Protein AF-A0AAN7L204-F1 (afdb_monomer_lite)

Sequence (320 aa):
MRAHQMEKNGINNAPKSCLVKENKIEEQTPAFGINGLLLLWKITNIFENGVQCREVLDAIIDRCSALQNIRQAVLQYRKVFNQQHVEPRVRQLALNCGAEYLDRYFRLMAFAAYLGSEAFDGLCGQGLTKMSFKSWLHQRPELQAMKWSVRLWPGRFFTVSEELRVPEESQHGNAVMEAIVTTRNGSVFGKGSILKMYSSWVRELAVDDDFPVFSMATPTISGAKEMLAYLGANPKDGAKSRKVVITDIREETVVYINGTSFVLRELNKPVETLKHMGITGPAVEHLDGRMDLELVYEDQGFSSAAVQGNHSDNAIDSDD

InterPro domains:
  IPR029021 Protein-tyrosine phosphatase-like [G3DSA:3.90.190.10] (197-316)
  IPR050561 Protein Tyrosine Phosphatase [PTHR23339] (57-298)

Structure (mmCIF, N/CA/C/O backbone):
data_AF-A0AAN7L204-F1
#
_entry.id   AF-A0AAN7L204-F1
#
loop_
_atom_site.group_PDB
_atom_site.id
_atom_site.type_symbol
_atom_site.label_atom_id
_atom_site.label_alt_id
_atom_site.label_comp_id
_atom_site.label_asym_id
_atom_site.label_entity_id
_atom_site.label_seq_id
_atom_site.pdbx_PDB_ins_code
_atom_site.Cartn_x
_atom_site.Cartn_y
_atom_site.Cartn_z
_atom_site.occupancy
_atom_site.B_iso_or_equiv
_atom_site.auth_seq_id
_atom_site.auth_comp_id
_atom_site.auth_asym_id
_atom_site.auth_atom_id
_atom_site.pdbx_PDB_model_num
ATOM 1 N N . MET A 1 1 ? 55.727 42.036 -40.976 1.00 32.66 1 MET A N 1
ATOM 2 C CA . MET A 1 1 ? 54.881 41.460 -42.045 1.00 32.66 1 MET A CA 1
ATOM 3 C C . MET A 1 1 ? 54.735 39.970 -41.781 1.00 32.66 1 MET A C 1
ATOM 5 O O . MET A 1 1 ? 55.780 39.368 -41.624 1.00 32.66 1 MET A O 1
ATOM 9 N N . ARG A 1 2 ? 53.484 39.461 -41.746 1.00 26.08 2 ARG A N 1
ATOM 10 C CA . ARG A 1 2 ? 52.989 38.069 -41.964 1.00 26.08 2 ARG A CA 1
ATOM 11 C C . ARG A 1 2 ? 53.744 36.882 -41.319 1.00 26.08 2 ARG A C 1
ATOM 13 O O . ARG A 1 2 ? 54.952 36.823 -41.393 1.00 26.08 2 ARG A O 1
ATOM 20 N N . ALA A 1 3 ? 53.138 35.792 -40.852 1.00 26.02 3 ALA A N 1
ATOM 21 C CA . ALA A 1 3 ? 51.781 35.342 -40.514 1.00 26.02 3 ALA A CA 1
ATOM 22 C C . ALA A 1 3 ? 51.918 33.853 -40.077 1.00 26.02 3 ALA A C 1
ATOM 24 O O . ALA A 1 3 ? 52.900 33.220 -40.456 1.00 26.02 3 ALA A O 1
ATOM 25 N N . HIS A 1 4 ? 50.883 33.312 -39.413 1.00 26.88 4 HIS A N 1
ATOM 26 C CA . HIS A 1 4 ? 50.644 31.901 -39.014 1.00 26.88 4 HIS A CA 1
ATOM 27 C C . HIS A 1 4 ? 51.365 31.438 -37.728 1.00 26.88 4 HIS A C 1
ATOM 29 O O . HIS A 1 4 ? 52.556 31.648 -37.584 1.00 26.88 4 HIS A O 1
ATOM 35 N N . GLN A 1 5 ? 50.721 30.829 -36.722 1.00 28.44 5 GLN A N 1
ATOM 36 C CA . GLN A 1 5 ? 49.462 30.073 -36.673 1.00 28.44 5 GLN A CA 1
ATOM 37 C C . GLN A 1 5 ? 48.924 30.087 -35.220 1.00 28.44 5 GLN A C 1
ATOM 39 O O . GLN A 1 5 ? 49.686 29.854 -34.288 1.00 28.44 5 GLN A O 1
ATOM 44 N N . MET A 1 6 ? 47.633 30.384 -35.018 1.00 28.42 6 MET A N 1
ATOM 45 C CA . MET A 1 6 ? 46.943 30.254 -33.723 1.00 28.42 6 MET A CA 1
ATOM 46 C C . MET A 1 6 ? 46.109 28.972 -33.733 1.00 28.42 6 MET A C 1
ATOM 48 O O . MET A 1 6 ? 45.194 28.835 -34.545 1.00 28.42 6 MET A O 1
ATOM 52 N N . GLU A 1 7 ? 46.417 28.058 -32.820 1.00 28.42 7 GLU A N 1
ATOM 53 C CA . GLU A 1 7 ? 45.662 26.833 -32.569 1.00 28.42 7 GLU A CA 1
ATOM 54 C C . GLU A 1 7 ? 44.601 27.112 -31.488 1.00 28.42 7 GLU A C 1
ATOM 56 O O . GLU A 1 7 ? 44.904 27.593 -30.395 1.00 28.42 7 GLU A O 1
ATOM 61 N N . LYS A 1 8 ? 43.325 26.893 -31.825 1.00 30.80 8 LYS A N 1
ATOM 62 C CA . LYS A 1 8 ? 42.180 27.089 -30.926 1.00 30.80 8 LYS A CA 1
ATOM 63 C C . LYS A 1 8 ? 41.944 25.815 -30.110 1.00 30.80 8 LYS A C 1
ATOM 65 O O . LYS A 1 8 ? 41.389 24.858 -30.640 1.00 30.80 8 LYS A O 1
ATOM 70 N N . ASN A 1 9 ? 42.250 25.839 -28.814 1.00 27.23 9 ASN A N 1
ATOM 71 C CA . ASN A 1 9 ? 41.735 24.851 -27.861 1.00 27.23 9 ASN A CA 1
ATOM 72 C C . ASN A 1 9 ? 40.345 25.281 -27.368 1.00 27.23 9 ASN A C 1
ATOM 74 O O . ASN A 1 9 ? 40.215 26.114 -26.474 1.00 27.23 9 ASN A O 1
ATOM 78 N N . GLY A 1 10 ? 39.299 24.722 -27.980 1.00 28.25 10 GLY A N 1
ATOM 79 C CA . GLY A 1 10 ? 37.922 24.810 -27.499 1.00 28.25 10 GLY A CA 1
ATOM 80 C C . GLY A 1 10 ? 37.604 23.646 -26.562 1.00 28.25 10 GLY A C 1
ATOM 81 O O . GLY A 1 10 ? 37.556 22.497 -26.993 1.00 28.25 10 GLY A O 1
ATOM 82 N N . ILE A 1 11 ? 37.371 23.943 -25.284 1.00 31.88 11 ILE A N 1
ATOM 83 C CA . ILE A 1 11 ? 36.839 22.992 -24.303 1.00 31.88 11 ILE A CA 1
ATOM 84 C C . ILE A 1 11 ? 35.318 22.946 -24.487 1.00 31.88 11 ILE A C 1
ATOM 86 O O . ILE A 1 11 ? 34.614 23.841 -24.033 1.00 31.88 11 ILE A O 1
ATOM 90 N N . ASN A 1 12 ? 34.812 21.896 -25.136 1.00 28.00 12 ASN A N 1
ATOM 91 C CA . ASN A 1 12 ? 33.387 21.563 -25.173 1.00 28.00 12 ASN A CA 1
ATOM 92 C C . ASN A 1 12 ? 33.173 20.225 -24.449 1.00 28.00 12 ASN A C 1
ATOM 94 O O . ASN A 1 12 ? 33.248 19.161 -25.060 1.00 28.00 12 ASN A O 1
ATOM 98 N N . ASN A 1 13 ? 32.904 20.273 -23.143 1.00 29.31 13 ASN A N 1
ATOM 99 C CA . ASN A 1 13 ? 32.398 19.124 -22.390 1.00 29.31 13 ASN A CA 1
ATOM 100 C C . ASN A 1 13 ? 30.864 19.133 -22.434 1.00 29.31 13 ASN A C 1
ATOM 102 O O . ASN A 1 13 ? 30.220 19.837 -21.660 1.00 29.31 13 ASN A O 1
ATOM 106 N N . ALA A 1 14 ? 30.284 18.329 -23.325 1.00 30.44 14 ALA A N 1
ATOM 107 C CA . ALA A 1 14 ? 28.897 17.883 -23.220 1.00 30.44 14 ALA A CA 1
ATOM 108 C C . ALA A 1 14 ? 28.866 16.508 -22.519 1.00 30.44 14 ALA A C 1
ATOM 110 O O . ALA A 1 14 ? 29.723 15.665 -22.812 1.00 30.44 14 ALA A O 1
ATOM 111 N N . PRO A 1 15 ? 27.922 16.239 -21.599 1.00 31.47 15 PRO A N 1
ATOM 112 C CA . PRO A 1 15 ? 27.843 14.946 -20.934 1.00 31.47 15 PRO A CA 1
ATOM 113 C C . PRO A 1 15 ? 27.391 13.870 -21.928 1.00 31.47 15 PRO A C 1
ATOM 115 O O . PRO A 1 15 ? 26.330 13.967 -22.543 1.00 31.47 15 PRO A O 1
ATOM 118 N N . LYS A 1 16 ? 28.224 12.837 -22.083 1.00 31.16 16 LYS A N 1
ATOM 119 C CA . LYS A 1 16 ? 27.932 11.648 -22.889 1.00 31.16 16 LYS A CA 1
ATOM 120 C C . LYS A 1 16 ? 26.723 10.924 -22.293 1.00 31.16 16 LYS A C 1
ATOM 122 O O . LYS A 1 16 ? 26.758 10.507 -21.135 1.00 31.16 16 LYS A O 1
ATOM 127 N N . SER A 1 17 ? 25.669 10.766 -23.091 1.00 30.45 17 SER A N 1
ATOM 128 C CA . SER A 1 17 ? 24.575 9.846 -22.799 1.00 30.45 17 SER A CA 1
ATOM 129 C C . SER A 1 17 ? 25.131 8.428 -22.635 1.00 30.45 17 SER A C 1
ATOM 131 O O . SER A 1 17 ? 25.932 7.946 -23.438 1.00 30.45 17 SER A O 1
ATOM 133 N N . CYS A 1 18 ? 24.737 7.767 -21.550 1.00 29.14 18 CYS A N 1
ATOM 134 C CA . CYS A 1 18 ? 25.148 6.403 -21.243 1.00 29.14 18 CYS A CA 1
ATOM 135 C C . CYS A 1 18 ? 24.294 5.435 -22.078 1.00 29.14 18 CYS A C 1
ATOM 137 O O . CYS A 1 18 ? 23.214 5.029 -21.657 1.00 29.14 18 CYS A O 1
ATOM 139 N N . LEU A 1 19 ? 24.746 5.121 -23.293 1.00 27.88 19 LEU A N 1
ATOM 140 C CA . LEU A 1 19 ? 24.208 4.021 -24.094 1.00 27.88 19 LEU A CA 1
ATOM 141 C C . LEU A 1 19 ? 24.807 2.709 -23.574 1.00 27.88 19 LEU A C 1
ATOM 143 O O . LEU A 1 19 ? 25.979 2.412 -23.814 1.00 27.88 19 LEU A O 1
ATOM 147 N N . VAL A 1 20 ? 24.009 1.933 -22.842 1.00 33.97 20 VAL A N 1
ATOM 148 C CA . VAL A 1 20 ? 24.349 0.555 -22.467 1.00 33.97 20 VAL A CA 1
ATOM 149 C C . VAL A 1 20 ? 23.955 -0.356 -23.628 1.00 33.97 20 VAL A C 1
ATOM 151 O O . VAL A 1 20 ? 22.821 -0.312 -24.095 1.00 33.97 20 VAL A O 1
ATOM 154 N N . LYS A 1 21 ? 24.913 -1.148 -24.121 1.00 27.94 21 LYS A N 1
ATOM 155 C CA . LYS A 1 21 ? 24.722 -2.108 -25.215 1.00 27.94 21 LYS A CA 1
ATOM 156 C C . LYS A 1 21 ? 23.773 -3.232 -24.790 1.00 27.94 21 LYS A C 1
ATOM 158 O O . LYS A 1 21 ? 23.961 -3.828 -23.731 1.00 27.94 21 LYS A O 1
ATOM 163 N N . GLU A 1 22 ? 22.803 -3.535 -25.646 1.00 28.77 22 GLU A N 1
ATOM 164 C CA . GLU A 1 22 ? 21.932 -4.704 -25.535 1.00 28.77 22 GLU A CA 1
ATOM 165 C C . GLU A 1 22 ? 22.747 -5.982 -25.764 1.00 28.77 22 GLU A C 1
ATOM 167 O O . GLU A 1 22 ? 23.184 -6.265 -26.878 1.00 28.77 22 GLU A O 1
ATOM 172 N N . ASN A 1 23 ? 22.948 -6.764 -24.705 1.00 27.31 23 ASN A N 1
ATOM 173 C CA . ASN A 1 23 ? 23.354 -8.158 -24.830 1.00 27.31 23 ASN A CA 1
ATOM 174 C C . ASN A 1 23 ? 22.115 -9.039 -24.648 1.00 27.31 23 ASN A C 1
ATOM 176 O O . ASN A 1 23 ? 21.339 -8.842 -23.714 1.00 27.31 23 ASN A O 1
ATOM 180 N N . LYS A 1 24 ? 21.952 -10.002 -25.557 1.00 28.09 24 LYS A N 1
ATOM 181 C CA . LYS A 1 24 ? 20.891 -11.016 -25.589 1.00 28.09 24 LYS A CA 1
ATOM 182 C C . LYS A 1 24 ? 20.929 -11.826 -24.282 1.00 28.09 24 LYS A C 1
ATOM 184 O O . LYS A 1 24 ? 21.916 -12.508 -24.021 1.00 28.09 24 LYS A O 1
ATOM 189 N N . ILE A 1 25 ? 19.902 -11.693 -23.444 1.00 33.34 25 ILE A N 1
ATOM 190 C CA . ILE A 1 25 ? 19.778 -12.405 -22.163 1.00 33.34 25 ILE A CA 1
ATOM 191 C C . ILE A 1 25 ? 19.012 -13.704 -22.422 1.00 33.34 25 ILE A C 1
ATOM 193 O O . ILE A 1 25 ? 17.884 -13.659 -22.907 1.00 33.34 25 ILE A O 1
ATOM 197 N N . GLU A 1 26 ? 19.638 -14.839 -22.109 1.00 27.22 26 GLU A N 1
ATOM 198 C CA . GLU A 1 26 ? 18.975 -16.141 -22.012 1.00 27.22 26 GLU A CA 1
ATOM 199 C C . GLU A 1 26 ? 17.851 -16.086 -20.970 1.00 27.22 26 GLU A C 1
ATOM 201 O O . GLU A 1 26 ? 18.022 -15.573 -19.860 1.00 27.22 26 GLU A O 1
ATOM 206 N N . GLU A 1 27 ? 16.686 -16.596 -21.362 1.00 34.72 27 GLU A N 1
ATOM 207 C CA . GLU A 1 27 ? 15.479 -16.659 -20.551 1.00 34.72 27 GLU A CA 1
ATOM 208 C C . GLU A 1 27 ? 15.702 -17.515 -19.301 1.00 34.72 27 GLU A C 1
ATOM 210 O O . GLU A 1 27 ? 15.781 -18.738 -19.354 1.00 34.72 27 GLU A O 1
ATOM 215 N N . GLN A 1 28 ? 15.733 -16.853 -18.148 1.00 28.14 28 GLN A N 1
ATOM 216 C CA . GLN A 1 28 ? 15.356 -17.461 -16.880 1.00 28.14 28 GLN A CA 1
ATOM 217 C C . GLN A 1 28 ? 14.223 -16.619 -16.289 1.00 28.14 28 GLN A C 1
ATOM 219 O O . GLN A 1 28 ? 14.418 -15.475 -15.878 1.00 28.14 28 GLN A O 1
ATOM 224 N N . THR A 1 29 ? 13.015 -17.177 -16.281 1.00 29.53 29 THR A N 1
ATOM 225 C CA . THR A 1 29 ? 11.856 -16.682 -15.521 1.00 29.53 29 THR A CA 1
ATOM 226 C C . THR A 1 29 ? 11.341 -17.810 -14.618 1.00 29.53 29 THR A C 1
ATOM 228 O O . THR A 1 29 ? 11.540 -18.968 -14.979 1.00 29.53 29 THR A O 1
ATOM 231 N N . PRO A 1 30 ? 10.674 -17.526 -13.475 1.00 38.69 30 PRO A N 1
ATOM 232 C CA . PRO A 1 30 ? 10.194 -16.226 -13.004 1.00 38.69 30 PRO A CA 1
ATOM 233 C C . PRO A 1 30 ? 10.546 -15.963 -11.521 1.00 38.69 30 PRO A C 1
ATOM 235 O O . PRO A 1 30 ? 9.784 -16.299 -10.618 1.00 38.69 30 PRO A O 1
ATOM 238 N N . ALA A 1 31 ? 11.655 -15.277 -11.239 1.00 37.84 31 ALA A N 1
ATOM 239 C CA . ALA A 1 31 ? 11.851 -14.679 -9.917 1.00 37.84 31 ALA A CA 1
ATOM 240 C C . ALA A 1 31 ? 11.039 -13.374 -9.866 1.00 37.84 31 ALA A C 1
ATOM 242 O O . ALA A 1 31 ? 11.403 -12.422 -10.552 1.00 37.84 31 ALA A O 1
ATOM 243 N N . PHE A 1 32 ? 9.908 -13.387 -9.144 1.00 47.66 32 PHE A N 1
ATOM 244 C CA . PHE A 1 32 ? 9.004 -12.266 -8.828 1.00 47.66 32 PHE A CA 1
ATOM 245 C C . PHE A 1 32 ? 9.319 -10.954 -9.572 1.00 47.66 32 PHE A C 1
ATOM 247 O O . PHE A 1 32 ? 10.226 -10.219 -9.184 1.00 47.66 32 PHE A O 1
ATOM 254 N N . GLY A 1 33 ? 8.562 -10.660 -10.639 1.00 57.28 33 GLY A N 1
ATOM 255 C CA . GLY A 1 33 ? 8.716 -9.442 -11.448 1.00 57.28 33 GLY A CA 1
ATOM 256 C C . GLY A 1 33 ? 8.495 -8.143 -10.657 1.00 57.28 33 GLY A C 1
ATOM 257 O O . GLY A 1 33 ? 8.615 -8.094 -9.435 1.00 57.28 33 GLY A O 1
ATOM 258 N N . ILE A 1 34 ? 8.102 -7.049 -11.319 1.00 62.12 34 ILE A N 1
ATOM 259 C CA . ILE A 1 34 ? 7.862 -5.767 -10.617 1.00 62.12 34 ILE A CA 1
ATOM 260 C C . ILE A 1 34 ? 6.843 -5.899 -9.461 1.00 62.12 34 ILE A C 1
ATOM 262 O O . ILE A 1 34 ? 6.844 -5.109 -8.521 1.00 62.12 34 ILE A O 1
ATOM 266 N N . ASN A 1 35 ? 6.021 -6.950 -9.497 1.00 55.41 35 ASN A N 1
ATOM 267 C CA . ASN A 1 35 ? 5.050 -7.324 -8.477 1.00 55.41 35 ASN A CA 1
ATOM 268 C C . ASN A 1 35 ? 5.668 -7.631 -7.106 1.00 55.41 35 ASN A C 1
ATOM 270 O O . ASN A 1 35 ? 4.990 -7.428 -6.109 1.00 55.41 35 ASN A O 1
ATOM 274 N N . GLY A 1 36 ? 6.943 -8.027 -7.044 1.00 56.47 36 GLY A N 1
ATOM 275 C CA . GLY A 1 36 ? 7.687 -8.215 -5.792 1.00 56.47 36 GLY A CA 1
ATOM 276 C C . GLY A 1 36 ? 8.224 -6.915 -5.176 1.00 56.47 36 GLY A C 1
ATOM 277 O O . GLY A 1 36 ? 9.073 -6.953 -4.286 1.00 56.47 36 GLY A O 1
ATOM 278 N N . LEU A 1 37 ? 7.821 -5.747 -5.686 1.00 67.56 37 LEU A N 1
ATOM 279 C CA . LEU A 1 37 ? 8.058 -4.467 -5.025 1.00 67.56 37 LEU A CA 1
ATOM 280 C C . LEU A 1 37 ? 6.855 -4.129 -4.146 1.00 67.56 37 LEU A C 1
ATOM 282 O O . LEU A 1 37 ? 5.792 -3.782 -4.654 1.00 67.56 37 LEU A O 1
ATOM 286 N N . LEU A 1 38 ? 7.069 -4.121 -2.830 1.00 63.97 38 LEU A N 1
ATOM 287 C CA . LEU A 1 38 ? 6.110 -3.696 -1.799 1.00 63.97 38 LEU A CA 1
ATOM 288 C C . LEU A 1 38 ? 5.314 -2.435 -2.154 1.00 63.97 38 LEU A C 1
ATOM 290 O O . LEU A 1 38 ? 4.130 -2.323 -1.851 1.00 63.97 38 LEU A O 1
ATOM 294 N N . LEU A 1 39 ? 5.966 -1.463 -2.796 1.00 69.19 39 LEU A N 1
ATOM 295 C CA . LEU A 1 39 ? 5.321 -0.223 -3.218 1.00 69.19 39 LEU A CA 1
ATOM 296 C C . LEU A 1 39 ? 4.193 -0.458 -4.231 1.00 69.19 39 LEU A C 1
ATOM 298 O O . LEU A 1 39 ? 3.173 0.224 -4.172 1.00 69.19 39 LEU A O 1
ATOM 302 N N . LEU A 1 40 ? 4.376 -1.397 -5.161 1.00 72.06 40 LEU A N 1
ATOM 303 C CA . LEU A 1 40 ? 3.383 -1.685 -6.189 1.00 72.06 40 LEU A CA 1
ATOM 304 C C . LEU A 1 40 ? 2.152 -2.361 -5.601 1.00 72.06 40 LEU A C 1
ATOM 306 O O . LEU A 1 40 ? 1.039 -2.031 -5.993 1.00 72.06 40 LEU A O 1
ATOM 310 N N . TRP A 1 41 ? 2.333 -3.275 -4.654 1.00 68.19 41 TRP A N 1
ATOM 311 C CA . TRP A 1 41 ? 1.214 -3.860 -3.919 1.00 68.19 41 TRP A CA 1
ATOM 312 C C . TRP A 1 41 ? 0.455 -2.779 -3.123 1.00 68.19 41 TRP A C 1
ATOM 314 O O . TRP A 1 41 ? -0.750 -2.626 -3.299 1.00 68.19 41 TRP A O 1
ATOM 324 N N . LYS A 1 42 ? 1.171 -1.905 -2.397 1.00 69.81 42 LYS A N 1
ATOM 325 C CA . LYS A 1 42 ? 0.573 -0.793 -1.628 1.00 69.81 42 LYS A CA 1
ATOM 326 C C . LYS A 1 42 ? -0.269 0.154 -2.476 1.00 69.81 42 LYS A C 1
ATOM 328 O O . LYS A 1 42 ? -1.413 0.430 -2.136 1.00 69.81 42 LYS A O 1
ATOM 333 N N . ILE A 1 43 ? 0.274 0.641 -3.592 1.00 77.25 43 ILE A N 1
ATOM 334 C CA . ILE A 1 43 ? -0.470 1.568 -4.454 1.00 77.25 43 ILE A CA 1
ATOM 335 C C . ILE A 1 43 ? -1.670 0.887 -5.126 1.00 77.25 43 ILE A C 1
ATOM 337 O O . ILE A 1 43 ? -2.683 1.537 -5.355 1.00 77.25 43 ILE A O 1
ATOM 341 N N . THR A 1 44 ? -1.576 -0.417 -5.412 1.00 81.81 44 THR A N 1
ATOM 342 C CA . THR A 1 44 ? -2.695 -1.197 -5.966 1.00 81.81 44 THR A CA 1
ATOM 343 C C . THR A 1 44 ? -3.835 -1.300 -4.951 1.00 81.81 44 THR A C 1
ATOM 345 O O . THR A 1 44 ? -4.992 -1.204 -5.336 1.00 81.81 44 THR A O 1
ATOM 348 N N . ASN A 1 45 ? -3.533 -1.426 -3.657 1.00 77.62 45 ASN A N 1
ATOM 349 C CA . ASN A 1 45 ? -4.569 -1.623 -2.641 1.00 77.62 45 ASN A CA 1
ATOM 350 C C . ASN A 1 45 ? -5.205 -0.336 -2.111 1.00 77.62 45 ASN A C 1
ATOM 352 O O . ASN A 1 45 ? -6.286 -0.392 -1.534 1.00 77.62 45 ASN A O 1
ATOM 356 N N . ILE A 1 46 ? -4.580 0.820 -2.338 1.00 80.62 46 ILE A N 1
ATOM 357 C CA . ILE A 1 46 ? -5.145 2.127 -1.957 1.00 80.62 46 ILE A CA 1
ATOM 358 C C . ILE A 1 46 ? -6.313 2.544 -2.864 1.00 80.62 46 ILE A C 1
ATOM 360 O O . ILE A 1 46 ? -7.119 3.400 -2.498 1.00 80.62 46 ILE A O 1
ATOM 364 N N . PHE A 1 47 ? -6.413 1.963 -4.058 1.00 80.75 47 PHE A N 1
ATOM 365 C CA . PHE A 1 47 ? -7.499 2.235 -4.989 1.00 80.75 47 PHE A CA 1
ATOM 366 C C . PHE A 1 47 ? -8.498 1.077 -4.999 1.00 80.75 47 PHE A C 1
ATOM 368 O O . PHE A 1 47 ? -8.104 -0.080 -5.138 1.00 80.75 47 PHE A O 1
ATOM 375 N N . GLU A 1 48 ? -9.792 1.397 -4.938 1.00 75.62 48 GLU A N 1
ATOM 376 C CA . GLU A 1 48 ? -10.884 0.414 -5.017 1.00 75.62 48 GLU A CA 1
ATOM 377 C C . GLU A 1 48 ? -10.781 -0.439 -6.295 1.00 75.62 48 GLU A C 1
ATOM 379 O O . GLU A 1 48 ? -10.813 -1.664 -6.228 1.00 75.62 48 GLU A O 1
ATOM 384 N N . ASN A 1 49 ? -10.508 0.200 -7.440 1.00 79.06 49 ASN A N 1
ATOM 385 C CA . ASN A 1 49 ? -10.280 -0.456 -8.738 1.00 79.06 49 ASN A CA 1
ATOM 386 C C . ASN A 1 49 ? -8.787 -0.657 -9.062 1.00 79.06 49 ASN A C 1
ATOM 388 O O . ASN A 1 49 ? -8.381 -0.661 -10.228 1.00 79.06 49 ASN A O 1
ATOM 392 N N . GLY A 1 50 ? -7.920 -0.724 -8.049 1.00 83.62 50 GLY A N 1
ATOM 393 C CA . GLY A 1 50 ? -6.475 -0.645 -8.258 1.00 83.62 50 GLY A CA 1
ATOM 394 C C . GLY A 1 50 ? -5.878 -1.820 -9.029 1.00 83.62 50 GLY A C 1
ATOM 395 O O . GLY A 1 50 ? -4.938 -1.612 -9.798 1.00 83.62 50 GLY A O 1
ATOM 396 N N . VAL A 1 51 ? -6.444 -3.024 -8.888 1.00 83.75 51 VAL A N 1
ATOM 397 C CA . VAL A 1 51 ? -6.014 -4.218 -9.640 1.00 83.75 51 VAL A CA 1
ATOM 398 C C . VAL A 1 51 ? -6.310 -4.039 -11.128 1.00 83.75 51 VAL A C 1
ATOM 400 O O . VAL A 1 51 ? -5.396 -4.144 -11.941 1.00 83.75 51 VAL A O 1
ATOM 403 N N . GLN A 1 52 ? -7.538 -3.651 -11.486 1.00 85.75 52 GLN A N 1
ATOM 404 C CA . GLN A 1 52 ? -7.913 -3.412 -12.882 1.00 85.75 52 GLN A CA 1
ATOM 405 C C . GLN A 1 52 ? -7.105 -2.253 -13.485 1.00 85.75 52 GLN A C 1
ATOM 407 O O . GLN A 1 52 ? -6.608 -2.349 -14.607 1.00 85.75 52 GLN A O 1
ATOM 412 N N . CYS A 1 53 ? -6.912 -1.167 -12.724 1.00 88.00 53 CYS A N 1
ATOM 413 C CA . CYS A 1 53 ? -6.089 -0.032 -13.155 1.00 88.00 53 CYS A CA 1
ATOM 414 C C . CYS A 1 53 ? -4.654 -0.463 -13.468 1.00 88.00 53 CYS A C 1
ATOM 416 O O . CYS A 1 53 ? -4.069 -0.007 -14.451 1.00 88.00 53 CYS A O 1
ATOM 418 N N . ARG A 1 54 ? -4.096 -1.351 -12.641 1.00 89.00 54 ARG A N 1
ATOM 419 C CA . ARG A 1 54 ? -2.758 -1.898 -12.834 1.00 89.00 54 ARG A CA 1
ATOM 420 C C . ARG A 1 54 ? -2.663 -2.777 -14.064 1.00 89.00 54 ARG A C 1
ATOM 422 O O . ARG A 1 54 ? -1.742 -2.586 -14.843 1.00 89.00 54 ARG A O 1
ATOM 429 N N . GLU A 1 55 ? -3.588 -3.711 -14.246 1.00 89.75 55 GLU A N 1
ATOM 430 C CA . GLU A 1 55 ? -3.580 -4.619 -15.397 1.00 89.75 55 GLU A CA 1
ATOM 431 C C . GLU A 1 55 ? -3.647 -3.847 -16.717 1.00 89.75 55 GLU A C 1
ATOM 433 O O . GLU A 1 55 ? -2.839 -4.073 -17.622 1.00 89.75 55 GLU A O 1
ATOM 438 N N . VAL A 1 56 ? -4.558 -2.873 -16.799 1.00 91.56 56 VAL A N 1
ATOM 439 C CA . VAL A 1 56 ? -4.684 -1.993 -17.966 1.00 91.56 56 VAL A CA 1
ATOM 440 C C . VAL A 1 56 ? -3.403 -1.188 -18.178 1.00 91.56 56 VAL A C 1
ATOM 442 O O . VAL A 1 56 ? -2.896 -1.125 -19.301 1.00 91.56 56 VAL A O 1
ATOM 445 N N . LEU A 1 57 ? -2.850 -0.591 -17.118 1.00 94.19 57 LEU A N 1
ATOM 446 C CA . LEU A 1 57 ? -1.618 0.184 -17.222 1.00 94.19 57 LEU A CA 1
ATOM 447 C C . LEU A 1 57 ? -0.431 -0.679 -17.668 1.00 94.19 57 LEU A C 1
ATOM 449 O O . LEU A 1 57 ? 0.327 -0.267 -18.545 1.00 94.19 57 LEU A O 1
ATOM 453 N N . ASP A 1 58 ? -0.268 -1.864 -17.088 1.00 93.06 58 ASP A N 1
ATOM 454 C CA . ASP A 1 58 ? 0.820 -2.785 -17.397 1.00 93.06 58 ASP A CA 1
ATOM 455 C C . ASP A 1 58 ? 0.764 -3.222 -18.861 1.00 93.06 58 ASP A C 1
ATOM 457 O O . ASP A 1 58 ? 1.795 -3.183 -19.542 1.00 93.06 58 ASP A O 1
ATOM 461 N N . ALA A 1 59 ? -0.434 -3.522 -19.372 1.00 93.12 59 ALA A N 1
ATOM 462 C CA . ALA A 1 59 ? -0.649 -3.844 -20.778 1.00 93.12 59 ALA A CA 1
ATOM 463 C C . ALA A 1 59 ? -0.303 -2.663 -21.704 1.00 93.12 59 ALA A C 1
ATOM 465 O O . ALA A 1 59 ? 0.298 -2.853 -22.763 1.00 93.12 59 ALA A O 1
ATOM 466 N N . ILE A 1 60 ? -0.644 -1.429 -21.311 1.00 95.06 60 ILE A N 1
ATOM 467 C CA . ILE A 1 60 ? -0.270 -0.217 -22.057 1.00 95.06 60 ILE A CA 1
ATOM 468 C C . ILE A 1 60 ? 1.250 -0.022 -22.048 1.00 95.06 60 ILE A C 1
ATOM 470 O O . ILE A 1 60 ? 1.833 0.256 -23.094 1.00 95.06 60 ILE A O 1
ATOM 474 N N . ILE A 1 61 ? 1.909 -0.198 -20.900 1.00 95.38 61 ILE A N 1
ATOM 475 C CA . ILE A 1 61 ? 3.372 -0.110 -20.788 1.00 95.38 61 ILE A CA 1
ATOM 476 C C . ILE A 1 61 ? 4.048 -1.137 -21.706 1.00 95.38 61 ILE A C 1
ATOM 478 O O . ILE A 1 61 ? 5.033 -0.799 -22.363 1.00 95.38 61 ILE A O 1
ATOM 482 N N . ASP A 1 62 ? 3.510 -2.356 -21.797 1.00 93.56 62 ASP A N 1
ATOM 483 C CA . ASP A 1 62 ? 4.048 -3.392 -22.686 1.00 93.56 62 ASP A CA 1
ATOM 484 C C . ASP A 1 62 ? 3.870 -3.044 -24.164 1.00 93.56 62 ASP A C 1
ATOM 486 O O . ASP A 1 62 ? 4.797 -3.220 -24.954 1.00 93.56 62 ASP A O 1
ATOM 490 N N . ARG A 1 63 ? 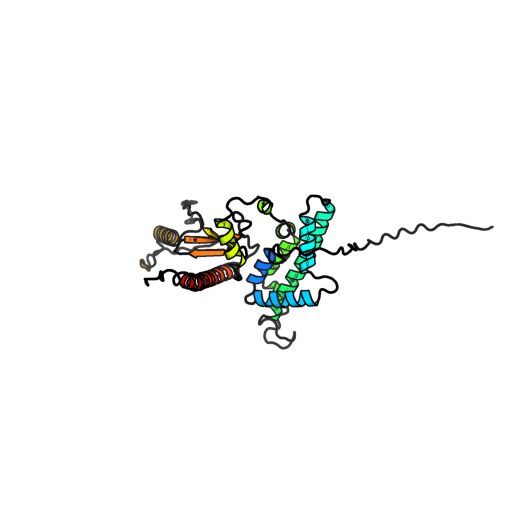2.726 -2.466 -24.543 1.00 95.44 63 ARG A N 1
ATOM 491 C CA . ARG A 1 63 ? 2.497 -1.966 -25.910 1.00 95.44 63 ARG A CA 1
ATOM 492 C C . ARG A 1 63 ? 3.393 -0.774 -26.257 1.00 95.44 63 ARG A C 1
ATOM 494 O O . ARG A 1 63 ? 3.781 -0.616 -27.409 1.00 95.44 63 ARG A O 1
ATOM 501 N N . CYS A 1 64 ? 3.757 0.036 -25.266 1.00 94.38 64 CYS A N 1
ATOM 502 C CA . CYS A 1 64 ? 4.627 1.207 -25.406 1.00 94.38 64 CYS A CA 1
ATOM 503 C C . CYS A 1 64 ? 6.115 0.895 -25.141 1.00 94.38 64 CYS A C 1
ATOM 505 O O . CYS A 1 64 ? 6.903 1.801 -24.865 1.00 94.38 64 CYS A O 1
ATOM 507 N N . SER A 1 65 ? 6.519 -0.375 -25.221 1.00 93.75 65 SER A N 1
ATOM 508 C CA . SER A 1 65 ? 7.859 -0.835 -24.826 1.00 93.75 65 SER A CA 1
ATOM 509 C C . SER A 1 65 ? 8.973 -0.559 -25.844 1.00 93.75 65 SER A C 1
ATOM 511 O O . SER A 1 65 ? 10.138 -0.751 -25.509 1.00 93.75 65 SER A O 1
ATOM 513 N N . ALA A 1 66 ? 8.644 -0.058 -27.042 1.00 91.00 66 ALA A N 1
ATOM 514 C CA . ALA A 1 66 ? 9.570 0.096 -28.173 1.00 91.00 66 ALA A CA 1
ATOM 515 C C . ALA A 1 66 ? 10.846 0.912 -27.883 1.00 91.00 66 ALA A C 1
ATOM 517 O O . ALA A 1 66 ? 11.876 0.658 -28.496 1.00 91.00 66 ALA A O 1
ATOM 518 N N . LEU A 1 67 ? 10.784 1.899 -26.981 1.00 88.50 67 LEU A N 1
ATOM 519 C CA . LEU A 1 67 ? 11.963 2.664 -26.547 1.00 88.50 67 LEU A CA 1
ATOM 520 C C . LEU A 1 67 ? 12.492 2.176 -25.198 1.00 88.50 67 LEU A C 1
ATOM 522 O O . LEU A 1 67 ? 13.687 1.957 -25.040 1.00 88.50 67 LEU A O 1
ATOM 526 N N . GLN A 1 68 ? 11.610 2.061 -24.204 1.00 92.25 68 GLN A N 1
ATOM 527 C CA . GLN A 1 68 ? 11.964 1.608 -22.865 1.00 92.25 68 GLN A CA 1
ATOM 528 C C . GLN A 1 68 ? 10.702 1.165 -22.127 1.00 92.25 68 GLN A C 1
ATOM 530 O O . GLN A 1 68 ? 9.841 1.984 -21.799 1.00 92.25 68 GLN A O 1
ATOM 535 N N . ASN A 1 69 ? 10.626 -0.114 -21.766 1.00 94.75 69 ASN A N 1
ATOM 536 C CA . ASN A 1 69 ? 9.623 -0.576 -20.816 1.00 94.75 69 ASN A CA 1
ATOM 537 C C . ASN A 1 69 ? 10.031 -0.142 -19.399 1.00 94.75 69 ASN A C 1
ATOM 539 O O . ASN A 1 69 ? 11.072 -0.558 -18.877 1.00 94.75 69 ASN A O 1
ATOM 543 N N . ILE A 1 70 ? 9.219 0.707 -18.765 1.00 94.06 70 ILE A N 1
ATOM 544 C CA . ILE A 1 70 ? 9.544 1.263 -17.445 1.00 94.06 70 ILE A CA 1
ATOM 545 C C . ILE A 1 70 ? 9.559 0.197 -16.346 1.00 94.06 70 ILE A C 1
ATOM 547 O O . ILE A 1 70 ? 10.319 0.335 -15.390 1.00 94.06 70 ILE A O 1
ATOM 551 N N . ARG A 1 71 ? 8.776 -0.884 -16.483 1.00 93.31 71 ARG A N 1
ATOM 552 C CA . ARG A 1 71 ? 8.769 -1.965 -15.493 1.00 93.31 71 ARG A CA 1
ATOM 553 C C . ARG A 1 71 ? 10.053 -2.776 -15.556 1.00 93.31 71 ARG A C 1
ATOM 555 O O . ARG A 1 71 ? 10.668 -3.047 -14.526 1.00 93.31 71 ARG A O 1
ATOM 562 N N . GLN A 1 72 ? 10.494 -3.092 -16.770 1.00 92.25 72 GLN A N 1
ATOM 563 C CA . GLN A 1 72 ? 11.778 -3.750 -16.992 1.00 92.25 72 GLN A CA 1
ATOM 564 C C . GLN A 1 72 ? 12.947 -2.860 -16.549 1.00 92.25 72 GLN A C 1
ATOM 566 O O . GLN A 1 72 ? 13.865 -3.357 -15.900 1.00 92.25 72 GLN A O 1
ATOM 571 N N . ALA A 1 73 ? 12.881 -1.545 -16.797 1.00 93.44 73 ALA A N 1
ATOM 572 C CA . ALA A 1 73 ? 13.900 -0.593 -16.349 1.00 93.44 73 ALA A CA 1
ATOM 573 C C . ALA A 1 73 ? 14.091 -0.631 -14.823 1.00 93.44 73 ALA A C 1
ATOM 575 O O . ALA A 1 73 ? 15.217 -0.757 -14.341 1.00 93.44 73 ALA A O 1
ATOM 576 N N . VAL A 1 74 ? 12.996 -0.579 -14.051 1.00 92.56 74 VAL A N 1
ATOM 577 C CA . VAL A 1 74 ? 13.045 -0.669 -12.580 1.00 92.56 74 VAL A CA 1
ATOM 578 C C . VAL A 1 74 ? 13.759 -1.947 -12.132 1.00 92.56 74 VAL A C 1
ATOM 580 O O . VAL A 1 74 ? 14.648 -1.886 -11.282 1.00 92.56 74 VAL A O 1
ATOM 583 N N . LEU A 1 75 ? 13.418 -3.096 -12.723 1.00 89.25 75 LEU A N 1
ATOM 584 C CA . LEU A 1 75 ? 14.030 -4.384 -12.383 1.00 89.25 75 LEU A CA 1
ATOM 585 C C . LEU A 1 75 ? 15.519 -4.443 -12.750 1.00 89.25 75 LEU A C 1
ATOM 587 O O . LEU A 1 75 ? 16.327 -4.932 -11.960 1.00 89.25 75 LEU A O 1
ATOM 591 N N . GLN A 1 76 ? 15.901 -3.904 -13.908 1.00 91.00 76 GLN A N 1
ATOM 592 C CA . GLN A 1 76 ? 17.297 -3.833 -14.344 1.00 91.00 76 GLN A CA 1
ATOM 593 C C . GLN A 1 76 ? 18.141 -2.990 -13.381 1.00 91.00 76 GLN A C 1
ATOM 595 O O . GLN A 1 76 ? 19.185 -3.447 -12.912 1.00 91.00 76 GLN A O 1
ATOM 600 N N . TYR A 1 77 ? 17.671 -1.796 -13.009 1.00 93.62 77 TYR A N 1
ATOM 601 C CA . TYR A 1 77 ? 18.375 -0.951 -12.042 1.00 93.62 77 TYR A CA 1
ATOM 602 C C . TYR A 1 77 ? 18.407 -1.563 -10.639 1.00 93.62 77 TYR A C 1
ATOM 604 O O . TYR A 1 77 ? 19.428 -1.469 -9.955 1.00 93.62 77 TYR A O 1
ATOM 612 N N . ARG A 1 78 ? 17.340 -2.262 -10.229 1.00 88.25 78 ARG A N 1
ATOM 613 C CA . ARG A 1 78 ? 17.323 -3.054 -8.991 1.00 88.25 78 ARG A CA 1
ATOM 614 C C . ARG A 1 78 ? 18.393 -4.133 -8.999 1.00 88.25 78 ARG A C 1
ATOM 616 O O . ARG A 1 78 ? 19.114 -4.262 -8.012 1.00 88.25 78 ARG A O 1
ATOM 623 N N . LYS A 1 79 ? 18.554 -4.861 -10.102 1.00 88.12 79 LYS A N 1
ATOM 624 C CA . LYS A 1 79 ? 19.610 -5.869 -10.241 1.00 88.12 79 LYS A CA 1
ATOM 625 C C . LYS A 1 79 ? 20.997 -5.248 -10.055 1.00 88.12 79 LYS A C 1
ATOM 627 O O . LYS A 1 79 ? 21.748 -5.719 -9.209 1.00 88.12 79 LYS A O 1
ATOM 632 N N . VAL A 1 80 ? 21.303 -4.160 -10.766 1.00 89.75 80 VAL A N 1
ATOM 633 C CA . VAL A 1 80 ? 22.605 -3.468 -10.671 1.00 89.75 80 VAL A CA 1
ATOM 634 C C . VAL A 1 80 ? 22.869 -2.942 -9.257 1.00 89.75 80 VAL A C 1
ATOM 636 O O . VAL A 1 80 ? 23.963 -3.112 -8.726 1.00 89.75 80 VAL A O 1
ATOM 639 N N . PHE A 1 81 ? 21.865 -2.353 -8.601 1.00 89.88 81 PHE A N 1
ATOM 640 C CA . PHE A 1 81 ? 22.002 -1.839 -7.236 1.00 89.88 81 PHE A CA 1
ATOM 641 C C . PHE A 1 81 ? 22.362 -2.927 -6.205 1.00 89.88 81 PHE A C 1
ATOM 643 O O . PHE A 1 81 ? 23.114 -2.652 -5.266 1.00 89.88 81 PHE A O 1
ATOM 650 N N . ASN A 1 82 ? 21.866 -4.157 -6.378 1.00 84.00 82 ASN A N 1
ATOM 651 C CA . ASN A 1 82 ? 22.117 -5.271 -5.452 1.00 84.00 82 ASN A CA 1
ATOM 652 C C . ASN A 1 82 ? 23.382 -6.087 -5.781 1.00 84.00 82 ASN A C 1
ATOM 654 O O . ASN A 1 82 ? 23.767 -6.963 -5.005 1.00 84.00 82 ASN A O 1
ATOM 658 N N . GLN A 1 83 ? 24.062 -5.814 -6.896 1.00 86.81 83 GLN A N 1
ATOM 659 C CA . GLN A 1 83 ? 25.312 -6.488 -7.244 1.00 86.81 83 GLN A CA 1
ATOM 660 C C . GLN A 1 83 ? 26.478 -5.929 -6.422 1.00 86.81 83 GLN A C 1
ATOM 662 O O . GLN A 1 83 ? 26.948 -4.820 -6.657 1.00 86.81 83 GLN A O 1
ATOM 667 N N . GLN A 1 84 ? 26.978 -6.715 -5.464 1.00 81.12 84 GLN A N 1
ATOM 668 C CA . GLN A 1 84 ? 28.049 -6.276 -4.558 1.00 81.12 84 GLN A CA 1
ATOM 669 C C . GLN A 1 84 ? 29.389 -6.004 -5.261 1.00 81.12 84 GLN A C 1
ATOM 671 O O . GLN A 1 84 ? 30.156 -5.174 -4.787 1.00 81.12 84 GLN A O 1
ATOM 676 N N . HIS A 1 85 ? 29.653 -6.660 -6.395 1.00 85.31 85 HIS A N 1
ATOM 677 C CA . HIS A 1 85 ? 30.881 -6.480 -7.178 1.00 85.31 85 HIS A CA 1
ATOM 678 C C . HIS A 1 85 ? 30.884 -5.201 -8.034 1.00 85.31 85 HIS A C 1
ATOM 680 O O . HIS A 1 85 ? 31.912 -4.853 -8.609 1.00 85.31 85 HIS A O 1
ATOM 686 N N . VAL A 1 86 ? 29.746 -4.509 -8.154 1.00 88.25 86 VAL A N 1
ATOM 687 C CA . VAL A 1 86 ? 29.639 -3.254 -8.907 1.00 88.25 86 VAL A CA 1
ATOM 688 C C . VAL A 1 86 ? 30.133 -2.094 -8.044 1.00 88.25 86 VAL A C 1
ATOM 690 O O . VAL A 1 86 ? 29.826 -2.014 -6.854 1.00 88.25 86 VAL A O 1
ATOM 693 N N . GLU A 1 87 ? 30.868 -1.162 -8.656 1.00 89.62 87 GLU A N 1
ATOM 694 C CA . GLU A 1 87 ? 31.407 0.016 -7.974 1.00 89.62 87 GLU A CA 1
ATOM 695 C C . GLU A 1 87 ? 30.300 0.791 -7.220 1.00 89.62 87 GLU A C 1
ATOM 697 O O . GLU A 1 87 ? 29.233 1.050 -7.792 1.00 89.62 87 GLU A O 1
ATOM 702 N N . PRO A 1 88 ? 30.534 1.236 -5.967 1.00 90.25 88 PRO A N 1
ATOM 703 C CA . PRO A 1 88 ? 29.523 1.928 -5.163 1.00 90.25 88 PRO A CA 1
ATOM 704 C C . PRO A 1 88 ? 28.857 3.122 -5.862 1.00 90.25 88 PRO A C 1
ATOM 706 O O . PRO A 1 88 ? 27.650 3.322 -5.735 1.00 90.25 88 PRO A O 1
ATOM 709 N N . ARG A 1 89 ? 29.616 3.895 -6.651 1.00 91.19 89 ARG A N 1
ATOM 710 C CA . ARG A 1 89 ? 29.087 5.038 -7.415 1.00 91.19 89 ARG A CA 1
ATOM 711 C C . ARG A 1 89 ? 28.091 4.610 -8.490 1.00 91.19 89 ARG A C 1
ATOM 713 O O . ARG A 1 89 ? 27.049 5.243 -8.646 1.00 91.19 89 ARG A O 1
ATOM 720 N N . VAL A 1 90 ? 28.384 3.520 -9.196 1.00 90.44 90 VAL A N 1
ATOM 721 C CA . VAL A 1 90 ? 27.501 2.951 -10.223 1.00 90.44 90 VAL A CA 1
ATOM 722 C C . VAL A 1 90 ? 26.239 2.380 -9.580 1.00 90.44 90 VAL A C 1
ATOM 724 O O . VAL A 1 90 ? 25.142 2.615 -10.082 1.00 90.44 90 VAL A O 1
ATOM 727 N N . ARG A 1 91 ? 26.365 1.716 -8.423 1.00 91.25 91 ARG A N 1
ATOM 728 C CA . ARG A 1 91 ? 25.212 1.239 -7.642 1.00 91.25 91 ARG A CA 1
ATOM 729 C C . ARG A 1 91 ? 24.308 2.390 -7.203 1.00 91.25 91 ARG A C 1
ATOM 731 O O . ARG A 1 91 ? 23.093 2.298 -7.359 1.00 91.25 91 ARG A O 1
ATOM 738 N N . GLN A 1 92 ? 24.880 3.486 -6.705 1.00 88.81 92 GLN A N 1
ATOM 739 C CA . GLN A 1 92 ? 24.108 4.661 -6.297 1.00 88.81 92 GLN A CA 1
ATOM 740 C C . GLN A 1 92 ? 23.417 5.344 -7.486 1.00 88.81 92 GLN A C 1
ATOM 742 O O . GLN A 1 92 ? 22.261 5.750 -7.379 1.00 88.81 92 GLN A O 1
ATOM 747 N N . LEU A 1 93 ? 24.094 5.447 -8.633 1.00 91.50 93 LEU A N 1
ATOM 748 C CA . LEU A 1 93 ? 23.481 5.964 -9.855 1.00 91.50 93 LEU A CA 1
ATOM 749 C C . LEU A 1 93 ? 22.320 5.072 -10.311 1.00 91.50 93 LEU A C 1
ATOM 751 O O . LEU A 1 93 ? 21.246 5.585 -10.614 1.00 91.50 93 LEU A O 1
ATOM 755 N N . ALA A 1 94 ? 22.509 3.750 -10.300 1.00 92.31 94 ALA A N 1
ATOM 756 C CA . ALA A 1 94 ? 21.455 2.794 -10.614 1.00 92.31 94 ALA A CA 1
ATOM 757 C C . ALA A 1 94 ? 20.257 2.944 -9.668 1.00 92.31 94 ALA A C 1
ATOM 759 O O . ALA A 1 94 ? 19.122 2.952 -10.135 1.00 92.31 94 ALA A O 1
ATOM 760 N N . LEU A 1 95 ? 20.494 3.143 -8.368 1.00 91.44 95 LEU A N 1
ATOM 761 C CA . LEU A 1 95 ? 19.433 3.402 -7.397 1.00 91.44 95 LEU A CA 1
ATOM 762 C C . LEU A 1 95 ? 18.622 4.653 -7.757 1.00 91.44 95 LEU A C 1
ATOM 764 O O . LEU A 1 95 ? 17.394 4.601 -7.786 1.00 91.44 95 LEU A O 1
ATOM 768 N N . ASN A 1 96 ? 19.302 5.758 -8.070 1.00 90.88 96 ASN A N 1
ATOM 769 C CA . ASN A 1 96 ? 18.651 7.014 -8.439 1.00 90.88 96 ASN A CA 1
ATOM 770 C C . ASN A 1 96 ? 17.853 6.869 -9.746 1.00 90.88 96 ASN A C 1
ATOM 772 O O . ASN A 1 96 ? 16.696 7.276 -9.815 1.00 90.88 96 ASN A O 1
ATOM 776 N N . CYS A 1 97 ? 18.436 6.242 -10.773 1.00 94.31 97 CYS A N 1
ATOM 777 C CA . CYS A 1 97 ? 17.745 5.985 -12.037 1.00 94.31 97 CYS A CA 1
ATOM 778 C C . CYS A 1 97 ? 16.528 5.074 -11.843 1.00 94.31 97 CYS A C 1
ATOM 780 O O . CYS A 1 97 ? 15.445 5.381 -12.338 1.00 94.31 97 CYS A O 1
ATOM 782 N N . GLY A 1 98 ? 16.682 3.984 -11.090 1.00 93.00 98 GLY A N 1
ATOM 783 C CA . GLY A 1 98 ? 15.591 3.077 -10.755 1.00 93.00 98 GLY A CA 1
ATOM 784 C C . GLY A 1 98 ? 14.449 3.794 -10.036 1.00 93.00 98 GLY A C 1
ATOM 785 O O . GLY A 1 98 ? 13.288 3.617 -10.408 1.00 93.00 98 GLY A O 1
ATOM 786 N N . ALA A 1 99 ? 14.768 4.648 -9.061 1.00 90.94 99 ALA A N 1
ATOM 787 C CA . ALA A 1 99 ? 13.786 5.443 -8.330 1.00 90.94 99 ALA A CA 1
ATOM 788 C C . ALA A 1 99 ? 12.990 6.389 -9.243 1.00 90.94 99 ALA A C 1
ATOM 790 O O . ALA A 1 99 ? 11.778 6.512 -9.082 1.00 90.94 99 ALA A O 1
ATOM 791 N N . GLU A 1 100 ? 13.630 7.004 -10.239 1.00 93.38 100 GLU A N 1
ATOM 792 C CA . GLU A 1 100 ? 12.947 7.853 -11.224 1.00 93.38 100 GLU A CA 1
ATOM 793 C C . GLU A 1 100 ? 11.977 7.053 -12.109 1.00 93.38 100 GLU A C 1
ATOM 795 O O . GLU A 1 100 ? 10.858 7.500 -12.366 1.00 93.38 100 GLU A O 1
ATOM 800 N N . TYR A 1 101 ? 12.351 5.844 -12.544 1.00 94.12 101 TYR A N 1
ATOM 801 C CA . TYR A 1 101 ? 11.418 4.965 -13.261 1.00 94.12 101 TYR A CA 1
ATOM 802 C C . TYR A 1 101 ? 10.254 4.510 -12.374 1.00 94.12 101 TYR A C 1
ATOM 804 O O . TYR A 1 101 ? 9.114 4.448 -12.841 1.00 94.12 101 TYR A O 1
ATOM 812 N N . LEU A 1 102 ? 10.516 4.259 -11.090 1.00 91.19 102 LEU A N 1
ATOM 813 C CA . LEU A 1 102 ? 9.486 3.898 -10.122 1.00 91.19 102 LEU A CA 1
ATOM 814 C C . LEU A 1 102 ? 8.525 5.067 -9.836 1.00 91.19 102 LEU A C 1
ATOM 816 O O . LEU A 1 102 ? 7.316 4.853 -9.787 1.00 91.19 102 LEU A O 1
ATOM 820 N N . ASP A 1 103 ? 9.022 6.307 -9.729 1.00 90.94 103 ASP A N 1
ATOM 821 C CA . ASP A 1 103 ? 8.198 7.525 -9.593 1.00 90.94 103 ASP A CA 1
ATOM 822 C C . ASP A 1 103 ? 7.307 7.741 -10.829 1.00 90.94 103 ASP A C 1
ATOM 824 O O . ASP A 1 103 ? 6.144 8.129 -10.695 1.00 90.94 103 ASP A O 1
ATOM 828 N N . ARG A 1 104 ? 7.803 7.444 -12.039 1.00 92.69 104 ARG A N 1
ATOM 829 C CA . ARG A 1 104 ? 6.992 7.491 -13.272 1.00 92.69 104 ARG A CA 1
ATOM 830 C C . ARG A 1 104 ? 5.877 6.453 -13.253 1.00 92.69 104 ARG A C 1
ATOM 832 O O . ARG A 1 104 ? 4.729 6.806 -13.511 1.00 92.69 104 ARG A O 1
ATOM 839 N N . TYR A 1 105 ? 6.202 5.207 -12.908 1.00 92.44 105 TYR A N 1
ATOM 840 C CA . TYR A 1 105 ? 5.209 4.142 -12.774 1.00 92.44 105 TYR A CA 1
ATOM 841 C C . TYR A 1 105 ? 4.134 4.511 -11.740 1.00 92.44 105 TYR A C 1
ATOM 843 O O . TYR A 1 105 ? 2.944 4.431 -12.030 1.00 92.44 105 TYR A O 1
ATOM 851 N N . PHE A 1 106 ? 4.546 5.013 -10.570 1.00 90.06 106 PHE A N 1
ATOM 852 C CA . PHE A 1 106 ? 3.646 5.487 -9.516 1.00 90.06 106 PHE A CA 1
ATOM 853 C C . PHE A 1 106 ? 2.647 6.535 -10.031 1.00 90.06 106 PHE A C 1
ATOM 855 O O . PHE A 1 106 ? 1.447 6.442 -9.779 1.00 90.06 106 PHE A O 1
ATOM 862 N N . ARG A 1 107 ? 3.125 7.537 -10.779 1.00 91.44 107 ARG A N 1
ATOM 863 C CA . ARG A 1 107 ? 2.264 8.596 -11.329 1.00 91.44 107 ARG A CA 1
ATOM 864 C C . ARG A 1 107 ? 1.285 8.071 -12.365 1.00 91.44 107 ARG A C 1
ATOM 866 O O . ARG A 1 107 ? 0.149 8.528 -12.380 1.00 91.44 107 ARG A O 1
ATOM 873 N N . LEU A 1 108 ? 1.720 7.138 -13.209 1.00 94.00 108 LEU A N 1
ATOM 874 C CA . LEU A 1 108 ? 0.855 6.510 -14.202 1.00 94.00 108 LEU A CA 1
ATOM 875 C C . LEU A 1 108 ? -0.226 5.654 -13.540 1.00 94.00 108 LEU A C 1
ATOM 877 O O . LEU A 1 108 ? -1.379 5.741 -13.941 1.00 94.00 108 LEU A O 1
ATOM 881 N N . MET A 1 109 ? 0.115 4.916 -12.482 1.00 91.94 109 MET A N 1
ATOM 882 C CA . MET A 1 109 ? -0.861 4.182 -11.669 1.00 91.94 109 MET A CA 1
ATOM 883 C C . MET A 1 109 ? -1.888 5.117 -11.031 1.00 91.94 109 MET A C 1
ATOM 885 O O . MET A 1 109 ? -3.089 4.888 -11.145 1.00 91.94 109 MET A O 1
ATOM 889 N N . ALA A 1 110 ? -1.433 6.202 -10.398 1.00 91.25 110 ALA A N 1
ATOM 890 C CA . ALA A 1 110 ? -2.334 7.191 -9.815 1.00 91.25 110 ALA A CA 1
ATOM 891 C C . ALA A 1 110 ? -3.225 7.853 -10.879 1.00 91.25 110 ALA A C 1
ATOM 893 O O . ALA A 1 110 ? -4.393 8.127 -10.623 1.00 91.25 110 ALA A O 1
ATOM 894 N N . PHE A 1 111 ? -2.691 8.097 -12.078 1.00 92.81 111 PHE A N 1
ATOM 895 C CA . PHE A 1 111 ? -3.460 8.652 -13.187 1.00 92.81 111 PHE A CA 1
ATOM 896 C C . PHE A 1 111 ? -4.489 7.657 -13.738 1.00 92.81 111 PHE A C 1
ATOM 898 O O . PHE A 1 111 ? -5.628 8.046 -13.966 1.00 92.81 111 PHE A O 1
ATOM 905 N N . ALA A 1 112 ? -4.136 6.377 -13.882 1.00 92.50 112 ALA A N 1
ATOM 906 C CA . ALA A 1 112 ? -5.074 5.326 -14.276 1.00 92.50 112 ALA A CA 1
ATOM 907 C C . ALA A 1 112 ? -6.238 5.211 -13.277 1.00 92.50 112 ALA A C 1
ATOM 909 O O . ALA A 1 112 ? -7.398 5.199 -13.683 1.00 92.50 112 ALA A O 1
ATOM 910 N N . ALA A 1 113 ? -5.937 5.235 -11.976 1.00 90.12 113 ALA A N 1
ATOM 911 C CA . ALA A 1 113 ? -6.953 5.244 -10.927 1.00 90.12 113 ALA A CA 1
ATOM 912 C C . ALA A 1 113 ? -7.840 6.499 -10.959 1.00 90.12 113 ALA A C 1
ATOM 914 O O . ALA A 1 113 ? -9.043 6.403 -10.736 1.00 90.12 113 ALA A O 1
ATOM 915 N N . TYR A 1 114 ? -7.273 7.667 -11.273 1.00 90.31 114 TYR A N 1
ATOM 916 C CA . TYR A 1 114 ? -8.049 8.890 -11.479 1.00 90.31 114 TYR A CA 1
ATOM 917 C C . TYR A 1 114 ? -9.028 8.752 -12.652 1.00 90.31 114 TYR A C 1
ATOM 919 O O . TYR A 1 114 ? -10.206 9.061 -12.482 1.00 90.31 114 TYR A O 1
ATOM 927 N N . LEU A 1 115 ? -8.570 8.241 -13.802 1.00 89.12 115 LEU A N 1
ATOM 928 C CA . LEU A 1 115 ? -9.412 8.026 -14.986 1.00 89.12 115 LEU A CA 1
ATOM 929 C C . LEU A 1 115 ? -10.551 7.026 -14.736 1.00 89.12 115 LEU A C 1
ATOM 931 O O . LEU A 1 115 ? -11.616 7.167 -15.326 1.00 89.12 115 LEU A O 1
ATOM 935 N N . GLY A 1 116 ? -10.326 6.029 -13.878 1.00 85.12 116 GLY A N 1
ATOM 936 C CA . GLY A 1 116 ? -11.332 5.039 -13.481 1.00 85.12 116 GLY A CA 1
ATOM 937 C C . GLY A 1 116 ? -12.225 5.458 -12.309 1.00 85.12 116 GLY A C 1
ATOM 938 O O . GLY A 1 116 ? -12.998 4.634 -11.828 1.00 85.12 116 GLY A O 1
ATOM 939 N N . SER A 1 117 ? -12.099 6.693 -11.814 1.00 85.62 117 SER A N 1
ATOM 940 C CA . SER A 1 117 ? -12.885 7.207 -10.688 1.00 85.62 117 SER A CA 1
ATOM 941 C C . SER A 1 117 ? -13.950 8.201 -11.146 1.00 85.62 117 SER A C 1
ATOM 943 O O . SER A 1 117 ? -13.798 8.855 -12.174 1.00 85.62 117 SER A O 1
ATOM 945 N N . GLU A 1 118 ? -14.976 8.410 -10.320 1.00 83.19 118 GLU A N 1
ATOM 946 C CA . GLU A 1 118 ? -16.038 9.406 -10.558 1.00 83.19 118 GLU A CA 1
ATOM 947 C C . GLU A 1 118 ? -15.527 10.860 -10.625 1.00 83.19 118 GLU A C 1
ATOM 949 O O . GLU A 1 118 ? -16.245 11.779 -11.020 1.00 83.19 118 GLU A O 1
ATOM 954 N N . ALA A 1 119 ? -14.270 11.090 -10.229 1.00 82.50 119 ALA A N 1
ATOM 955 C CA . ALA A 1 119 ? -13.616 12.384 -10.359 1.00 82.50 119 ALA A CA 1
ATOM 956 C C . ALA A 1 119 ? -13.337 12.776 -11.814 1.00 82.50 119 ALA A C 1
ATOM 958 O O . ALA A 1 119 ? -13.235 13.969 -12.103 1.00 82.50 119 ALA A O 1
ATOM 959 N N . PHE A 1 120 ? -13.160 11.794 -12.702 1.00 83.56 120 PHE A N 1
ATOM 960 C CA . PHE A 1 120 ? -12.876 12.036 -14.107 1.00 83.56 120 PHE A CA 1
ATOM 961 C C . PHE A 1 120 ? -14.180 12.102 -14.905 1.00 83.56 120 PHE A C 1
ATOM 963 O O . PHE A 1 120 ? -14.903 11.121 -15.031 1.00 83.56 120 PHE A O 1
ATOM 970 N N . ASP A 1 121 ? -14.464 13.268 -15.482 1.00 74.19 121 ASP A N 1
ATOM 971 C CA . ASP A 1 121 ? -15.702 13.558 -16.210 1.00 74.19 121 ASP A CA 1
ATOM 972 C C . ASP A 1 121 ? -15.591 13.375 -17.735 1.00 74.19 121 ASP A C 1
ATOM 974 O O . ASP A 1 121 ? -16.427 13.871 -18.489 1.00 74.19 121 ASP A O 1
ATOM 978 N N . GLY A 1 122 ? -14.551 12.688 -18.220 1.00 69.00 122 GLY A N 1
ATOM 979 C CA . GLY A 1 122 ? -14.335 12.405 -19.647 1.00 69.00 122 GLY A CA 1
ATOM 980 C C . GLY A 1 122 ? -13.879 13.606 -20.487 1.00 69.00 122 GLY A C 1
ATOM 981 O O . GLY A 1 122 ? -13.235 13.422 -21.519 1.00 69.00 122 GLY A O 1
ATOM 982 N N . LEU A 1 123 ? -14.159 14.831 -20.043 1.00 59.59 123 LEU A N 1
ATOM 983 C CA . LEU A 1 123 ? -13.880 16.089 -20.730 1.00 59.59 123 LEU A CA 1
ATOM 984 C C . LEU A 1 123 ? -13.691 17.165 -19.658 1.00 59.59 123 LEU A C 1
ATOM 986 O O . LEU A 1 123 ? -14.696 17.651 -19.152 1.00 59.59 123 LEU A O 1
ATOM 990 N N . CYS A 1 124 ? -12.442 17.540 -19.344 1.00 54.12 124 CYS A N 1
ATOM 991 C CA . CYS A 1 124 ? -12.017 18.503 -18.308 1.00 54.12 124 CYS A CA 1
ATOM 992 C C . CYS A 1 124 ? -12.757 19.875 -18.301 1.00 54.12 124 CYS A C 1
ATOM 994 O O . CYS A 1 124 ? -12.123 20.921 -18.454 1.00 54.12 124 CYS A O 1
ATOM 996 N N . GLY A 1 125 ? -14.078 19.925 -18.120 1.00 50.78 125 GLY A N 1
ATOM 997 C CA . GLY A 1 125 ? -14.873 21.139 -18.299 1.00 50.78 125 GLY A CA 1
ATOM 998 C C . GLY A 1 125 ? -16.402 21.017 -18.277 1.00 50.78 125 GLY A C 1
ATOM 999 O O . GLY A 1 125 ? -17.038 22.060 -18.104 1.00 50.78 125 GLY A O 1
ATOM 1000 N N . GLN A 1 126 ? -17.017 19.833 -18.412 1.00 50.94 126 GLN A N 1
ATOM 1001 C CA . GLN A 1 126 ? -18.490 19.729 -18.531 1.00 50.94 126 GLN A CA 1
ATOM 1002 C C . GLN A 1 126 ? -19.191 18.767 -17.553 1.00 50.94 126 GLN A C 1
ATOM 1004 O O . GLN A 1 126 ? -20.421 18.762 -17.522 1.00 50.94 126 GLN A O 1
ATOM 1009 N N . GLY A 1 127 ? -18.469 18.022 -16.709 1.00 52.97 127 GLY A N 1
ATOM 1010 C CA . GLY A 1 127 ? -19.075 17.218 -15.643 1.00 52.97 127 GLY A CA 1
ATOM 1011 C C . GLY A 1 127 ? -19.392 18.000 -14.367 1.00 52.97 127 GLY A C 1
ATOM 1012 O O . GLY A 1 127 ? -18.945 19.132 -14.169 1.00 52.97 127 GLY A O 1
ATOM 1013 N N . LEU A 1 128 ? -20.157 17.371 -13.470 1.00 55.28 128 LEU A N 1
ATOM 1014 C CA . LEU A 1 128 ? -20.605 17.954 -12.196 1.00 55.28 128 LEU A CA 1
ATOM 1015 C C . LEU A 1 128 ? -19.456 18.199 -11.197 1.00 55.28 128 LEU A C 1
ATOM 1017 O O . LEU A 1 128 ? -19.538 19.126 -10.395 1.00 55.28 128 LEU A O 1
ATOM 1021 N N . THR A 1 129 ? -18.381 17.407 -11.247 1.00 62.88 129 THR A N 1
ATOM 1022 C CA . THR A 1 129 ? -17.288 17.416 -10.255 1.00 62.88 129 THR A CA 1
ATOM 1023 C C . THR A 1 129 ? -16.054 18.231 -10.669 1.00 62.88 129 THR A C 1
ATOM 1025 O O . THR A 1 129 ? -15.299 18.629 -9.783 1.00 62.88 129 THR A O 1
ATOM 1028 N N . LYS A 1 130 ? -15.847 18.528 -11.970 1.00 69.44 130 LYS A N 1
ATOM 1029 C CA . LYS A 1 130 ? -14.747 19.351 -12.552 1.00 69.44 130 LYS A CA 1
ATOM 1030 C C . LYS A 1 130 ? -13.377 19.208 -11.864 1.00 69.44 130 LYS A C 1
ATOM 1032 O O . LYS A 1 130 ? -12.624 20.181 -11.740 1.00 69.44 130 LYS A O 1
ATOM 1037 N N . MET A 1 131 ? -13.033 18.025 -11.365 1.00 85.94 131 MET A N 1
ATOM 1038 C CA . MET A 1 131 ? -11.867 17.883 -10.505 1.00 85.94 131 MET A CA 1
ATOM 1039 C C . MET A 1 131 ? -10.646 17.512 -11.332 1.00 85.94 131 MET A C 1
ATOM 1041 O O . MET A 1 131 ? -10.572 16.426 -11.880 1.00 85.94 131 MET A O 1
ATOM 1045 N N . SER A 1 132 ? -9.647 18.394 -11.387 1.00 89.12 132 SER A N 1
ATOM 1046 C CA . SER A 1 132 ? -8.391 18.073 -12.072 1.00 89.12 132 SER A CA 1
ATOM 1047 C C . SER A 1 132 ? -7.638 16.927 -11.382 1.00 89.12 132 SER A C 1
ATOM 1049 O O . SER A 1 132 ? -7.664 16.817 -10.153 1.00 89.12 132 SER A O 1
ATOM 1051 N N . PHE A 1 133 ? -6.848 16.160 -12.145 1.00 89.94 133 PHE A N 1
ATOM 1052 C CA . PHE A 1 133 ? -5.929 15.155 -11.589 1.00 89.94 133 PHE A CA 1
ATOM 1053 C C . PHE A 1 133 ? -5.034 15.734 -10.486 1.00 89.94 133 PHE A C 1
ATOM 1055 O O . PHE A 1 133 ? -4.804 15.097 -9.460 1.00 89.94 133 PHE A O 1
ATOM 1062 N N . LYS A 1 134 ? -4.552 16.973 -10.670 1.00 90.31 134 LYS A N 1
ATOM 1063 C CA . LYS A 1 134 ? -3.738 17.658 -9.662 1.00 90.31 134 LYS A CA 1
ATOM 1064 C C . LYS A 1 134 ? -4.519 17.806 -8.357 1.00 90.31 134 LYS A C 1
ATOM 1066 O O . LYS A 1 134 ? -3.988 17.430 -7.317 1.00 90.31 134 LYS A O 1
ATOM 1071 N N . SER A 1 135 ? -5.743 18.328 -8.403 1.00 89.69 135 SER A N 1
ATOM 1072 C CA . SER A 1 135 ? -6.582 18.511 -7.211 1.00 89.69 135 SER A CA 1
ATOM 1073 C C . SER A 1 135 ? -6.930 17.175 -6.550 1.00 89.69 135 SER A C 1
ATOM 1075 O O . SER A 1 135 ? -6.743 17.038 -5.344 1.00 89.69 135 SER A O 1
ATOM 1077 N N . TRP A 1 136 ? -7.323 16.170 -7.338 1.00 90.25 136 TRP A N 1
ATOM 1078 C CA . TRP A 1 136 ? -7.629 14.819 -6.852 1.00 90.25 136 TRP A CA 1
ATOM 1079 C C . TRP A 1 136 ? -6.435 14.171 -6.139 1.00 90.25 136 TRP A C 1
ATOM 1081 O O . TRP A 1 136 ? -6.575 13.607 -5.056 1.00 90.25 136 TRP A O 1
ATOM 1091 N N . LEU A 1 137 ? -5.226 14.317 -6.693 1.00 89.56 137 LEU A N 1
ATOM 1092 C CA . LEU A 1 137 ? -4.012 13.767 -6.091 1.00 89.56 137 LEU A CA 1
ATOM 1093 C C . LEU A 1 137 ? -3.616 14.496 -4.792 1.00 89.56 137 LEU A C 1
ATOM 1095 O O . LEU A 1 137 ? -3.011 13.886 -3.912 1.00 89.56 137 LEU A O 1
ATOM 1099 N N . HIS A 1 138 ? -3.915 15.794 -4.652 1.00 88.88 138 HIS A N 1
ATOM 1100 C CA . HIS A 1 138 ? -3.625 16.544 -3.416 1.00 88.88 138 HIS A CA 1
ATOM 1101 C C . HIS A 1 138 ? -4.582 16.190 -2.274 1.00 88.88 138 HIS A C 1
ATOM 1103 O O . HIS A 1 138 ? -4.180 16.261 -1.118 1.00 88.88 138 HIS A O 1
ATOM 1109 N N . GLN A 1 139 ? -5.807 15.760 -2.580 1.00 88.81 139 GLN A N 1
ATOM 1110 C CA . GLN A 1 139 ? -6.776 15.304 -1.577 1.00 88.81 139 GLN A CA 1
ATOM 1111 C C . GLN A 1 139 ? -6.434 13.927 -0.983 1.00 88.81 139 GLN A C 1
ATOM 1113 O O . GLN A 1 139 ? -7.097 13.474 -0.057 1.00 88.81 139 GLN A O 1
ATOM 1118 N N . ARG A 1 140 ? -5.393 13.257 -1.494 1.00 87.00 140 ARG A N 1
ATOM 1119 C CA . ARG A 1 140 ? -4.959 11.925 -1.062 1.00 87.00 140 ARG A CA 1
ATOM 1120 C C . ARG A 1 140 ? -3.558 12.001 -0.437 1.00 87.00 140 ARG A C 1
ATOM 1122 O O . ARG A 1 140 ? -2.571 11.736 -1.133 1.00 87.00 140 ARG A O 1
ATOM 1129 N N . PRO A 1 141 ? -3.442 12.372 0.855 1.00 81.75 141 PRO A N 1
ATOM 1130 C CA . PRO A 1 141 ? -2.150 12.545 1.531 1.00 81.75 141 PRO A CA 1
ATOM 1131 C C . PRO A 1 141 ? -1.292 11.272 1.511 1.00 81.75 141 PRO A C 1
ATOM 1133 O O . PRO A 1 141 ? -0.076 11.349 1.379 1.00 81.75 141 PRO A O 1
ATOM 1136 N N . GLU A 1 142 ? -1.931 10.110 1.509 1.00 80.44 142 GLU A N 1
ATOM 1137 C CA . GLU A 1 142 ? -1.343 8.775 1.336 1.00 80.44 142 GLU A CA 1
ATOM 1138 C C . GLU A 1 142 ? -0.491 8.619 0.081 1.00 80.44 142 GLU A C 1
ATOM 1140 O O . GLU A 1 142 ? 0.659 8.174 0.114 1.00 80.44 142 GLU A O 1
ATOM 1145 N N . LEU A 1 143 ? -1.040 9.049 -1.058 1.00 85.00 143 LEU A N 1
ATOM 1146 C CA . LEU A 1 143 ? -0.341 8.992 -2.335 1.00 85.00 143 LEU A CA 1
ATOM 1147 C C . LEU A 1 143 ? 0.857 9.943 -2.327 1.00 85.00 143 LEU A C 1
ATOM 1149 O O . LEU A 1 143 ? 1.908 9.631 -2.889 1.00 85.00 143 LEU A O 1
ATOM 1153 N N . GLN A 1 144 ? 0.727 11.091 -1.659 1.00 82.00 144 GLN A N 1
ATOM 1154 C CA . GLN A 1 144 ? 1.845 12.012 -1.488 1.00 82.00 144 GLN A CA 1
ATOM 1155 C C . GLN A 1 144 ? 2.926 11.393 -0.601 1.00 82.00 144 GLN A C 1
ATOM 1157 O O . GLN A 1 144 ? 4.093 11.406 -0.988 1.00 82.00 144 GLN A O 1
ATOM 1162 N N . ALA A 1 145 ? 2.563 10.804 0.537 1.00 79.06 145 ALA A N 1
ATOM 1163 C CA . ALA A 1 145 ? 3.500 10.168 1.458 1.00 79.06 145 ALA A CA 1
ATOM 1164 C C . ALA A 1 145 ? 4.288 9.031 0.786 1.00 79.06 145 ALA A C 1
ATOM 1166 O O . ALA A 1 145 ? 5.518 8.969 0.896 1.00 79.06 145 ALA A O 1
ATOM 1167 N N . MET A 1 146 ? 3.614 8.184 0.004 1.00 76.44 146 MET A N 1
ATOM 1168 C CA . MET A 1 146 ? 4.277 7.141 -0.783 1.00 76.44 146 MET A CA 1
ATOM 1169 C C . MET A 1 146 ? 5.227 7.720 -1.832 1.00 76.44 146 MET A C 1
ATOM 1171 O O . MET A 1 146 ? 6.378 7.291 -1.924 1.00 76.44 146 MET A O 1
ATOM 1175 N N . LYS A 1 147 ? 4.790 8.729 -2.591 1.00 83.19 147 LYS A N 1
ATOM 1176 C CA . LYS A 1 147 ? 5.634 9.411 -3.581 1.00 83.19 147 LYS A CA 1
ATOM 1177 C C . LYS A 1 147 ? 6.886 10.025 -2.942 1.00 83.19 147 LYS A C 1
ATOM 1179 O O . LYS A 1 147 ? 7.988 9.877 -3.470 1.00 83.19 147 LYS A O 1
ATOM 1184 N N . TRP A 1 148 ? 6.738 10.698 -1.801 1.00 78.56 148 TRP A N 1
ATOM 1185 C CA . TRP A 1 148 ? 7.865 11.244 -1.039 1.00 78.56 148 TRP A CA 1
ATOM 1186 C C . TRP A 1 148 ? 8.802 10.142 -0.545 1.00 78.56 148 TRP A C 1
ATOM 1188 O O . TRP A 1 148 ? 10.019 10.306 -0.608 1.00 78.56 148 TRP A O 1
ATOM 1198 N N . SER A 1 149 ? 8.259 8.996 -0.134 1.00 78.38 149 SER A N 1
ATOM 1199 C CA . SER A 1 149 ? 9.052 7.849 0.312 1.00 78.38 149 SER A CA 1
ATOM 1200 C C . SER A 1 149 ? 9.952 7.295 -0.795 1.00 78.38 149 SER A C 1
ATOM 1202 O O . SER A 1 149 ? 11.121 7.024 -0.529 1.00 78.38 149 SER A O 1
ATOM 1204 N N . VAL A 1 150 ? 9.457 7.185 -2.036 1.00 79.38 150 VAL A N 1
ATOM 1205 C CA . VAL A 1 150 ? 10.271 6.767 -3.200 1.00 79.38 150 VAL A CA 1
ATOM 1206 C C . VAL A 1 150 ? 11.458 7.699 -3.415 1.00 79.38 150 VAL A C 1
ATOM 1208 O O . VAL A 1 150 ? 12.560 7.238 -3.701 1.00 79.38 150 VAL A O 1
ATOM 1211 N N . ARG A 1 151 ? 11.240 9.007 -3.249 1.00 79.56 151 ARG A N 1
ATOM 1212 C CA . ARG A 1 151 ? 12.258 10.039 -3.479 1.00 79.56 151 ARG A CA 1
ATOM 1213 C C . ARG A 1 151 ? 13.293 10.117 -2.363 1.00 79.56 151 ARG A C 1
ATOM 1215 O O . ARG A 1 151 ? 14.476 10.248 -2.647 1.00 79.56 151 ARG A O 1
ATOM 1222 N N . LEU A 1 152 ? 12.852 10.054 -1.109 1.00 75.31 152 LEU A N 1
ATOM 1223 C CA . LEU A 1 152 ? 13.721 10.221 0.059 1.00 75.31 152 LEU A CA 1
ATOM 1224 C C . LEU A 1 152 ? 14.466 8.935 0.425 1.00 75.31 152 LEU A C 1
ATOM 1226 O O . LEU A 1 152 ? 15.601 8.991 0.888 1.00 75.31 152 LEU A O 1
ATOM 1230 N N . TRP A 1 153 ? 13.842 7.774 0.211 1.00 78.62 153 TRP A N 1
ATOM 1231 C CA . TRP A 1 153 ? 14.360 6.487 0.678 1.00 78.62 153 TRP A CA 1
ATOM 1232 C C . TRP A 1 153 ? 14.296 5.395 -0.399 1.00 78.62 153 TRP A C 1
ATOM 1234 O O . TRP A 1 153 ? 13.784 4.303 -0.128 1.00 78.62 153 TRP A O 1
ATOM 1244 N N . PRO A 1 154 ? 14.846 5.626 -1.608 1.00 80.19 154 PRO A N 1
ATOM 1245 C CA . PRO A 1 154 ? 14.749 4.670 -2.709 1.00 80.19 154 PRO A CA 1
ATOM 1246 C C . PRO A 1 154 ? 15.360 3.307 -2.359 1.00 80.19 154 PRO A C 1
ATOM 1248 O O . PRO A 1 154 ? 14.833 2.273 -2.760 1.00 80.19 154 PRO A O 1
ATOM 1251 N N . GLY A 1 155 ? 16.410 3.278 -1.528 1.00 74.88 155 GLY A N 1
ATOM 1252 C CA . GLY A 1 155 ? 17.052 2.036 -1.084 1.00 74.88 155 GLY A CA 1
ATOM 1253 C C . GLY A 1 155 ? 16.075 1.031 -0.467 1.00 74.88 155 GLY A C 1
ATOM 1254 O O . GLY A 1 155 ? 16.193 -0.159 -0.724 1.00 74.88 155 GLY A O 1
ATOM 1255 N N . ARG A 1 156 ? 15.036 1.483 0.248 1.00 72.94 156 ARG A N 1
ATOM 1256 C CA . ARG A 1 156 ? 14.054 0.584 0.885 1.00 72.94 156 ARG A CA 1
ATOM 1257 C C . ARG A 1 156 ? 13.242 -0.247 -0.107 1.00 72.94 156 ARG A C 1
ATOM 1259 O O . ARG A 1 156 ? 12.765 -1.315 0.253 1.00 72.94 156 ARG A O 1
ATOM 1266 N N . PHE A 1 157 ? 13.076 0.244 -1.332 1.00 72.31 157 PHE A N 1
ATOM 1267 C CA . PHE A 1 157 ? 12.332 -0.454 -2.382 1.00 72.31 157 PHE A CA 1
ATOM 1268 C C . PHE A 1 157 ? 13.249 -1.305 -3.259 1.00 72.31 157 PHE A C 1
ATOM 1270 O O . PHE A 1 157 ? 12.814 -2.297 -3.835 1.00 72.31 157 PHE A O 1
ATOM 1277 N N . PHE A 1 158 ? 14.520 -0.918 -3.365 1.00 78.19 158 PHE A N 1
ATOM 1278 C CA . PHE A 1 158 ? 15.471 -1.561 -4.262 1.00 78.19 158 PHE A CA 1
ATOM 1279 C C . PHE A 1 158 ? 16.311 -2.631 -3.564 1.00 78.19 158 PHE A C 1
ATOM 1281 O O . PHE A 1 158 ? 16.678 -3.598 -4.227 1.00 78.19 158 PHE A O 1
ATOM 1288 N N . THR A 1 159 ? 16.570 -2.532 -2.259 1.00 76.81 159 THR A N 1
ATOM 1289 C CA . THR A 1 159 ? 17.302 -3.560 -1.505 1.00 76.81 159 THR A CA 1
ATOM 1290 C C . THR A 1 159 ? 16.540 -4.885 -1.520 1.00 76.81 159 THR A C 1
ATOM 1292 O O . THR A 1 159 ? 15.346 -4.946 -1.227 1.00 76.81 159 THR A O 1
ATOM 1295 N N . VAL A 1 160 ? 17.235 -5.957 -1.881 1.00 66.00 160 VAL A N 1
ATOM 1296 C CA . VAL A 1 160 ? 16.788 -7.336 -1.662 1.00 66.00 160 VAL A CA 1
ATOM 1297 C C . VAL A 1 160 ? 17.373 -7.771 -0.314 1.00 66.00 160 VAL A C 1
ATOM 1299 O O . VAL A 1 160 ? 18.582 -7.650 -0.133 1.00 66.00 160 VAL A O 1
ATOM 1302 N N . SER A 1 161 ? 16.541 -8.188 0.653 1.00 48.75 161 SER A N 1
ATOM 1303 C CA . SER A 1 161 ? 17.051 -8.661 1.956 1.00 48.75 161 SER A CA 1
ATOM 1304 C C . SER A 1 161 ? 17.894 -9.927 1.775 1.00 48.75 161 SER A C 1
ATOM 1306 O O . SER A 1 161 ? 17.578 -10.786 0.952 1.00 48.75 161 SER A O 1
ATOM 1308 N N . GLU A 1 162 ? 18.963 -10.021 2.565 1.00 43.62 162 GLU A N 1
ATOM 1309 C CA . GLU A 1 162 ? 19.996 -11.068 2.535 1.00 43.62 162 GLU A CA 1
ATOM 1310 C C . GLU A 1 162 ? 19.445 -12.486 2.828 1.00 43.62 162 GLU A C 1
ATOM 1312 O O . GLU A 1 162 ? 20.088 -13.473 2.496 1.00 43.62 162 GLU A O 1
ATOM 1317 N N . GLU A 1 163 ? 18.234 -12.614 3.381 1.00 40.22 163 GLU A N 1
ATOM 1318 C CA . GLU A 1 163 ? 17.601 -13.893 3.761 1.00 40.22 163 GLU A CA 1
ATOM 1319 C C . GLU A 1 163 ? 17.172 -14.771 2.569 1.00 40.22 163 GLU A C 1
ATOM 1321 O O . GLU A 1 163 ? 16.929 -15.960 2.741 1.00 40.22 163 GLU A O 1
ATOM 1326 N N . LEU A 1 164 ? 17.197 -14.248 1.337 1.00 43.91 164 LEU A N 1
ATOM 1327 C CA . LEU A 1 164 ? 17.081 -15.056 0.111 1.00 43.91 164 LEU A CA 1
ATOM 1328 C C . LEU A 1 164 ? 18.386 -15.806 -0.257 1.00 43.91 164 LEU A C 1
ATOM 1330 O O . LEU A 1 164 ? 18.456 -16.416 -1.322 1.00 43.91 164 LEU A O 1
ATOM 1334 N N . ARG A 1 165 ? 19.437 -15.744 0.581 1.00 43.78 165 ARG A N 1
ATOM 1335 C CA . ARG A 1 165 ? 20.713 -16.472 0.398 1.00 43.78 165 ARG A CA 1
ATOM 1336 C C . ARG A 1 165 ? 20.868 -17.730 1.260 1.00 43.78 165 ARG A C 1
ATOM 1338 O O . ARG A 1 165 ? 21.922 -18.357 1.182 1.00 43.78 165 ARG A O 1
ATOM 1345 N N . VAL A 1 166 ? 19.880 -18.106 2.073 1.00 35.62 166 VAL A N 1
ATOM 1346 C CA . VAL A 1 166 ? 20.001 -19.302 2.926 1.00 35.62 166 VAL A CA 1
ATOM 1347 C C . VAL A 1 166 ? 19.610 -20.557 2.129 1.00 35.62 166 VAL A C 1
ATOM 1349 O O . VAL A 1 166 ? 18.512 -20.583 1.573 1.00 35.62 166 VAL A O 1
ATOM 1352 N N . PRO A 1 167 ? 20.479 -21.586 2.039 1.00 40.31 167 PRO A N 1
ATOM 1353 C CA . PRO A 1 167 ? 20.122 -22.878 1.465 1.00 40.31 167 PRO A CA 1
ATOM 1354 C C . PRO A 1 167 ? 18.995 -23.548 2.254 1.00 40.31 167 PRO A C 1
ATOM 1356 O O . PRO A 1 167 ? 18.943 -23.470 3.478 1.00 40.31 167 PRO A O 1
ATOM 1359 N N . GLU A 1 168 ? 18.116 -24.206 1.509 1.00 46.41 168 GLU A N 1
ATOM 1360 C CA . GLU A 1 168 ? 16.976 -25.003 1.951 1.00 46.41 168 GLU A CA 1
ATOM 1361 C C . GLU A 1 168 ? 17.250 -25.851 3.205 1.00 46.41 168 GLU A C 1
ATOM 1363 O O . GLU A 1 168 ? 17.941 -26.865 3.143 1.00 46.41 168 GLU A O 1
ATOM 1368 N N . GLU A 1 169 ? 16.599 -25.526 4.321 1.00 39.41 169 GLU A N 1
ATOM 1369 C CA . GLU A 1 169 ? 16.382 -26.490 5.398 1.00 39.41 169 GLU A CA 1
ATOM 1370 C C . GLU A 1 169 ? 14.874 -26.581 5.703 1.00 39.41 169 GLU A C 1
ATOM 1372 O O . GLU A 1 169 ? 14.237 -25.622 6.140 1.00 39.41 169 GLU A O 1
ATOM 1377 N N . SER A 1 170 ? 14.320 -27.776 5.429 1.00 40.41 170 SER A N 1
ATOM 1378 C CA . SER A 1 170 ? 12.922 -28.266 5.538 1.00 40.41 170 SER A CA 1
ATOM 1379 C C . SER A 1 170 ? 12.074 -28.313 4.242 1.00 40.41 170 SER A C 1
ATOM 1381 O O . SER A 1 170 ? 11.004 -27.721 4.112 1.00 40.41 170 SER A O 1
ATOM 1383 N N . GLN A 1 171 ? 12.520 -29.132 3.281 1.00 48.16 171 GLN A N 1
ATOM 1384 C CA . GLN A 1 171 ? 11.944 -29.320 1.933 1.00 48.16 171 GLN A CA 1
ATOM 1385 C C . GLN A 1 171 ? 10.503 -29.889 1.823 1.00 48.16 171 GLN A C 1
ATOM 1387 O O . GLN A 1 171 ? 10.014 -30.013 0.708 1.00 48.16 171 GLN A O 1
ATOM 1392 N N . HIS A 1 172 ? 9.776 -30.224 2.897 1.00 41.06 172 HIS A N 1
ATOM 1393 C CA . HIS A 1 172 ? 8.388 -30.733 2.765 1.00 41.06 172 HIS A CA 1
ATOM 1394 C C . HIS A 1 172 ? 7.308 -29.775 3.290 1.00 41.06 172 HIS A C 1
ATOM 1396 O O . HIS A 1 172 ? 6.281 -29.602 2.638 1.00 41.06 172 HIS A O 1
ATOM 1402 N N . GLY A 1 173 ? 7.542 -29.097 4.419 1.00 47.22 173 GLY A N 1
ATOM 1403 C CA . GLY A 1 173 ? 6.613 -28.081 4.937 1.00 47.22 173 GLY A CA 1
ATOM 1404 C C . GLY A 1 173 ? 6.663 -26.774 4.140 1.00 47.22 173 GLY A C 1
ATOM 1405 O O . GLY A 1 173 ? 5.626 -26.158 3.887 1.00 47.22 173 GLY A O 1
ATOM 1406 N N . ASN A 1 174 ? 7.859 -26.395 3.677 1.00 53.09 174 ASN A N 1
ATOM 1407 C CA . ASN A 1 174 ? 8.064 -25.163 2.918 1.00 53.09 174 ASN A CA 1
ATOM 1408 C C . ASN A 1 174 ? 7.520 -25.258 1.492 1.00 53.09 174 ASN A C 1
ATOM 1410 O O . ASN A 1 174 ? 6.936 -24.292 1.031 1.00 53.09 174 ASN A O 1
ATOM 1414 N N . ALA A 1 175 ? 7.616 -26.412 0.823 1.00 53.94 175 ALA A N 1
ATOM 1415 C CA . ALA A 1 175 ? 7.147 -26.559 -0.558 1.00 53.94 175 ALA A CA 1
ATOM 1416 C C . ALA A 1 175 ? 5.617 -26.442 -0.679 1.00 53.94 175 ALA A C 1
ATOM 1418 O O . ALA A 1 175 ? 5.119 -25.784 -1.589 1.00 53.94 175 ALA A O 1
ATOM 1419 N N . VAL A 1 176 ? 4.864 -27.030 0.260 1.00 57.78 176 VAL A N 1
ATOM 1420 C CA . VAL A 1 176 ? 3.395 -26.910 0.296 1.00 57.78 176 VAL A CA 1
ATOM 1421 C C . VAL A 1 176 ? 2.986 -25.484 0.657 1.00 57.78 176 VAL A C 1
ATOM 1423 O O . VAL A 1 176 ? 2.143 -24.901 -0.023 1.00 57.78 176 VAL A O 1
ATOM 1426 N N . MET A 1 177 ? 3.611 -24.888 1.681 1.00 62.69 177 MET A N 1
ATOM 1427 C CA . MET A 1 177 ? 3.359 -23.490 2.038 1.00 62.69 177 MET A CA 1
ATOM 1428 C C . MET A 1 177 ? 3.677 -22.558 0.862 1.00 62.69 177 MET A C 1
ATOM 1430 O O . MET A 1 177 ? 2.868 -21.699 0.534 1.00 62.69 177 MET A O 1
ATOM 1434 N N . GLU A 1 178 ? 4.819 -22.729 0.205 1.00 61.41 178 G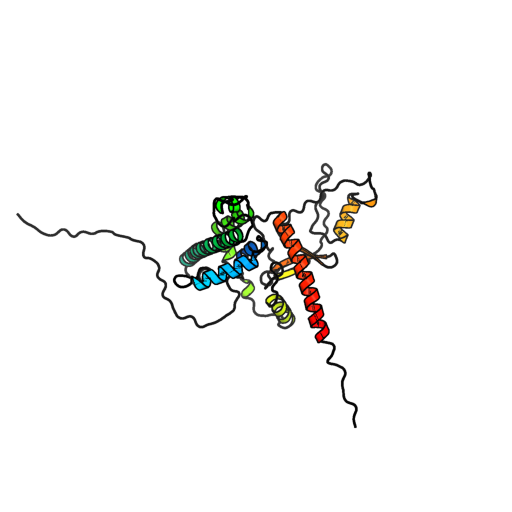LU A N 1
ATOM 1435 C CA . GLU A 1 178 ? 5.252 -21.911 -0.925 1.00 61.41 178 GLU A CA 1
ATOM 1436 C C . GLU A 1 178 ? 4.346 -22.114 -2.145 1.00 61.41 178 GLU A C 1
ATOM 1438 O O . GLU A 1 178 ? 3.957 -21.135 -2.777 1.00 61.41 178 GLU A O 1
ATOM 1443 N N . ALA A 1 179 ? 3.896 -23.339 -2.432 1.00 63.16 179 ALA A N 1
ATOM 1444 C CA . ALA A 1 179 ? 2.910 -23.608 -3.481 1.00 63.16 179 ALA A CA 1
ATOM 1445 C C . ALA A 1 179 ? 1.564 -22.907 -3.208 1.00 63.16 179 ALA A C 1
ATOM 1447 O O . ALA A 1 179 ? 0.984 -22.293 -4.107 1.00 63.16 179 ALA A O 1
ATOM 1448 N N . ILE A 1 180 ? 1.083 -22.922 -1.961 1.00 66.44 180 ILE A N 1
ATOM 1449 C CA . ILE A 1 180 ? -0.148 -22.219 -1.564 1.00 66.44 180 ILE A CA 1
ATOM 1450 C C . ILE A 1 180 ? 0.059 -20.702 -1.661 1.00 66.44 180 ILE A C 1
ATOM 1452 O O . ILE A 1 180 ? -0.699 -19.986 -2.311 1.00 66.44 180 ILE A O 1
ATOM 1456 N N . VAL A 1 181 ? 1.144 -20.195 -1.078 1.00 71.00 181 VAL A N 1
ATOM 1457 C CA . VAL A 1 181 ? 1.470 -18.767 -1.057 1.00 71.00 181 VAL A CA 1
ATOM 1458 C C . VAL A 1 181 ? 1.703 -18.219 -2.473 1.00 71.00 181 VAL A C 1
ATOM 1460 O O . VAL A 1 181 ? 1.415 -17.054 -2.722 1.00 71.00 181 VAL A O 1
ATOM 1463 N N . THR A 1 182 ? 2.206 -19.011 -3.421 1.00 68.12 182 THR A N 1
ATOM 1464 C CA . THR A 1 182 ? 2.454 -18.578 -4.813 1.00 68.12 182 THR A CA 1
ATOM 1465 C C . THR A 1 182 ? 1.218 -18.652 -5.713 1.00 68.12 182 THR A C 1
ATOM 1467 O O . THR A 1 182 ? 1.179 -17.981 -6.756 1.00 68.12 182 THR A O 1
ATOM 1470 N N . THR A 1 183 ? 0.201 -19.424 -5.322 1.00 69.12 183 THR A N 1
ATOM 1471 C CA . THR A 1 183 ? -1.068 -19.563 -6.055 1.00 69.12 183 THR A CA 1
ATOM 1472 C C . THR A 1 183 ? -2.127 -18.552 -5.625 1.00 69.12 183 THR A C 1
ATOM 1474 O O . THR A 1 183 ? -3.026 -18.273 -6.420 1.00 69.12 183 THR A O 1
ATOM 1477 N N . ARG A 1 184 ? -1.973 -17.911 -4.454 1.00 74.00 184 ARG A N 1
ATOM 1478 C CA . ARG A 1 184 ? -2.833 -16.797 -4.018 1.00 74.00 184 ARG A CA 1
ATOM 1479 C C . ARG A 1 184 ? -2.968 -15.724 -5.096 1.00 74.00 184 ARG A C 1
ATOM 1481 O O . ARG A 1 184 ? -1.993 -15.315 -5.721 1.00 74.00 184 ARG A O 1
ATOM 1488 N N . ASN A 1 185 ? -4.181 -15.235 -5.302 1.00 69.25 185 ASN A N 1
ATOM 1489 C CA . ASN A 1 185 ? -4.484 -14.127 -6.214 1.00 69.25 185 ASN A CA 1
ATOM 1490 C C . ASN A 1 185 ? -5.152 -12.948 -5.491 1.00 69.25 185 ASN A C 1
ATOM 1492 O O . ASN A 1 185 ? -5.583 -12.003 -6.150 1.00 69.25 185 ASN A O 1
ATOM 1496 N N . GLY A 1 186 ? -5.201 -13.002 -4.155 1.00 69.94 186 GLY A N 1
ATOM 1497 C CA . GLY A 1 186 ? -5.701 -11.932 -3.310 1.00 69.94 186 GLY A CA 1
ATOM 1498 C C . GLY A 1 186 ? -4.948 -10.630 -3.552 1.00 69.94 186 GLY A C 1
ATOM 1499 O O . GLY A 1 186 ? -3.742 -10.596 -3.819 1.00 69.94 186 GLY A O 1
ATOM 1500 N N . SER A 1 187 ? -5.688 -9.537 -3.482 1.00 67.31 187 SER A N 1
ATOM 1501 C CA . SER A 1 187 ? -5.145 -8.194 -3.565 1.00 67.31 187 SER A CA 1
ATOM 1502 C C . SER A 1 187 ? -4.439 -7.793 -2.276 1.00 67.31 187 SER A C 1
ATOM 1504 O O . SER A 1 187 ? -3.397 -7.150 -2.354 1.00 67.31 187 SER A O 1
ATOM 1506 N N . VAL A 1 188 ? -4.929 -8.223 -1.108 1.00 72.75 188 VAL A N 1
ATOM 1507 C CA . VAL A 1 188 ? -4.316 -7.951 0.199 1.00 72.75 188 VAL A CA 1
ATOM 1508 C C . VAL A 1 188 ? -3.576 -9.193 0.704 1.00 72.75 188 VAL A C 1
ATOM 1510 O O . VAL A 1 188 ? -2.364 -9.152 0.908 1.00 72.75 188 VAL A O 1
ATOM 1513 N N . PHE A 1 189 ? -4.257 -10.329 0.802 1.00 81.06 189 PHE A N 1
ATOM 1514 C CA . PHE A 1 189 ? -3.676 -11.632 1.110 1.00 81.06 189 PHE A CA 1
ATOM 1515 C C . PHE A 1 189 ? -3.201 -12.331 -0.175 1.00 81.06 189 PHE A C 1
ATOM 1517 O O . PHE A 1 189 ? -3.763 -13.316 -0.651 1.00 81.06 189 PHE A O 1
ATOM 1524 N N . GLY A 1 190 ? -2.175 -11.743 -0.794 1.00 75.56 190 GLY A N 1
ATOM 1525 C CA . GLY A 1 190 ? -1.709 -12.104 -2.131 1.00 75.56 190 GLY A CA 1
ATOM 1526 C C . GLY A 1 190 ? -0.500 -13.036 -2.175 1.00 75.56 190 GLY A C 1
ATOM 1527 O O . GLY A 1 190 ? -0.100 -13.665 -1.192 1.00 75.56 190 GLY A O 1
ATOM 1528 N N . LYS A 1 191 ? 0.115 -13.116 -3.363 1.00 74.19 191 LYS A N 1
ATOM 1529 C CA . LYS A 1 191 ? 1.315 -13.934 -3.575 1.00 74.19 191 LYS A CA 1
ATOM 1530 C C . LYS A 1 191 ? 2.451 -13.505 -2.663 1.00 74.19 191 LYS A C 1
ATOM 1532 O O . LYS A 1 191 ? 2.824 -12.336 -2.654 1.00 74.19 191 LYS A O 1
ATOM 1537 N N . GLY A 1 192 ? 3.061 -14.463 -1.978 1.00 73.00 192 GLY A N 1
ATOM 1538 C CA . GLY A 1 192 ? 4.165 -14.173 -1.061 1.00 73.00 192 GLY A CA 1
ATOM 1539 C C . GLY A 1 192 ? 3.715 -13.652 0.305 1.00 73.00 192 GLY A C 1
ATOM 1540 O O . GLY A 1 192 ? 4.577 -13.323 1.110 1.00 73.00 192 GLY A O 1
ATOM 1541 N N . SER A 1 193 ? 2.412 -13.571 0.588 1.00 79.31 193 SER A N 1
ATOM 1542 C CA . SER A 1 193 ? 1.894 -13.134 1.885 1.00 79.31 193 SER A CA 1
ATOM 1543 C C . SER A 1 193 ? 1.646 -14.312 2.825 1.00 79.31 193 SER A C 1
ATOM 1545 O O . SER A 1 193 ? 1.181 -15.371 2.405 1.00 79.31 193 SER A O 1
ATOM 1547 N N . ILE A 1 194 ? 1.919 -14.112 4.112 1.00 84.50 194 ILE A N 1
ATOM 1548 C CA . ILE A 1 194 ? 1.631 -15.054 5.198 1.00 84.50 194 ILE A CA 1
ATOM 1549 C C . ILE A 1 194 ? 0.978 -14.325 6.373 1.00 84.50 194 ILE A C 1
ATOM 1551 O O . ILE A 1 194 ? 1.138 -13.114 6.535 1.00 84.50 194 ILE A O 1
ATOM 1555 N N . LEU A 1 195 ? 0.275 -15.079 7.215 1.00 87.62 195 LEU A N 1
ATOM 1556 C CA . LEU A 1 195 ? -0.235 -14.589 8.488 1.00 87.62 195 LEU A CA 1
ATOM 1557 C C . LEU A 1 195 ? 0.668 -15.049 9.625 1.00 87.62 195 LEU A C 1
ATOM 1559 O O . LEU A 1 195 ? 0.991 -16.229 9.747 1.00 87.62 195 LEU A O 1
ATOM 1563 N N . LYS A 1 196 ? 1.045 -14.108 10.485 1.00 86.12 196 LYS A N 1
ATOM 1564 C CA . LYS A 1 196 ? 1.792 -14.381 11.708 1.00 86.12 196 LYS A CA 1
ATOM 1565 C C . LYS A 1 196 ? 0.922 -14.063 12.911 1.00 86.12 196 LYS A C 1
ATOM 1567 O O . LYS A 1 196 ? 0.409 -12.956 13.031 1.00 86.12 196 LYS A O 1
ATOM 1572 N N . MET A 1 197 ? 0.779 -15.034 13.804 1.00 82.69 197 MET A N 1
ATOM 1573 C CA . MET A 1 197 ? 0.066 -14.856 15.065 1.00 82.69 197 MET A CA 1
ATOM 1574 C C . MET A 1 197 ? 0.789 -13.816 15.932 1.00 82.69 197 MET A C 1
ATOM 1576 O O . MET A 1 197 ? 2.009 -13.906 16.109 1.00 82.69 197 MET A O 1
ATOM 1580 N N . TYR A 1 198 ? 0.060 -12.853 16.501 1.00 73.88 198 TYR A N 1
ATOM 1581 C CA . TYR A 1 198 ? 0.622 -12.033 17.574 1.00 73.88 198 TYR A CA 1
ATOM 1582 C C . TYR A 1 198 ? 0.789 -12.903 18.818 1.00 73.88 198 TYR A C 1
ATOM 1584 O O . TYR A 1 198 ? -0.168 -13.501 19.306 1.00 73.88 198 TYR A O 1
ATOM 1592 N N . SER A 1 199 ? 2.006 -12.978 19.358 1.00 59.16 199 SER A N 1
ATOM 1593 C CA . SER A 1 199 ? 2.206 -13.580 20.672 1.00 59.16 199 SER A CA 1
ATOM 1594 C C . SER A 1 199 ? 1.611 -12.649 21.730 1.00 59.16 199 SER A C 1
ATOM 1596 O O . SER A 1 199 ? 2.089 -11.538 21.962 1.00 59.16 199 SER A O 1
ATOM 1598 N N . SER A 1 200 ? 0.519 -13.093 22.343 1.00 48.31 200 SER A N 1
ATOM 1599 C CA . SER A 1 200 ? -0.225 -12.358 23.359 1.00 48.31 200 SER A CA 1
ATOM 1600 C C . SER A 1 200 ? 0.551 -12.324 24.677 1.00 48.31 200 SER A C 1
ATOM 1602 O O . SER A 1 200 ? 0.373 -13.182 25.539 1.00 48.31 200 SER A O 1
ATOM 1604 N N . TRP A 1 201 ? 1.417 -11.325 24.838 1.00 44.22 201 TRP A N 1
ATOM 1605 C CA . TRP A 1 201 ? 1.950 -10.934 26.140 1.00 44.22 201 TRP A CA 1
ATOM 1606 C C . TRP A 1 201 ? 1.114 -9.770 26.663 1.00 44.22 201 TRP A C 1
ATOM 1608 O O . TRP A 1 201 ? 1.273 -8.632 26.224 1.00 44.22 201 TRP A O 1
ATOM 1618 N N . VAL A 1 202 ? 0.206 -10.051 27.595 1.00 42.69 202 VAL A N 1
ATOM 1619 C CA . VAL A 1 202 ? -0.496 -8.997 28.331 1.00 42.69 202 VAL A CA 1
ATOM 1620 C C . VAL A 1 202 ? 0.476 -8.465 29.382 1.00 42.69 202 VAL A C 1
ATOM 1622 O O . VAL A 1 202 ? 0.809 -9.160 30.339 1.00 42.69 202 VAL A O 1
ATOM 1625 N N . ARG A 1 203 ? 0.984 -7.248 29.180 1.00 45.66 203 ARG A N 1
ATOM 1626 C CA . ARG A 1 203 ? 1.602 -6.456 30.246 1.00 45.66 203 ARG A CA 1
ATOM 1627 C C . ARG A 1 203 ? 0.680 -5.292 30.542 1.00 45.66 203 ARG A C 1
ATOM 1629 O O . ARG A 1 203 ? 0.410 -4.483 29.661 1.00 45.66 203 ARG A O 1
ATOM 1636 N N . GLU A 1 204 ? 0.221 -5.224 31.779 1.00 47.16 204 GLU A N 1
ATOM 1637 C CA . GLU A 1 204 ? -0.440 -4.044 32.305 1.00 47.16 204 GLU A CA 1
ATOM 1638 C C . GLU A 1 204 ? 0.639 -2.968 32.500 1.00 47.16 204 GLU A C 1
ATOM 1640 O O . GLU A 1 204 ? 1.503 -3.086 33.368 1.00 47.16 204 GLU A O 1
ATOM 1645 N N . LEU A 1 205 ? 0.660 -1.960 31.627 1.00 50.44 205 LEU A N 1
ATOM 1646 C CA . LEU A 1 205 ? 1.359 -0.704 31.891 1.00 50.44 205 LEU A CA 1
ATOM 1647 C C . LEU A 1 205 ? 0.289 0.328 32.253 1.00 50.44 205 LEU A C 1
ATOM 1649 O O . LEU A 1 205 ? -0.283 0.975 31.371 1.00 50.44 205 LEU A O 1
ATOM 1653 N N . ALA A 1 206 ? 0.002 0.437 33.549 1.00 54.19 206 ALA A N 1
ATOM 1654 C CA . ALA A 1 206 ? -0.617 1.626 34.120 1.00 54.19 206 ALA A CA 1
ATOM 1655 C C . ALA A 1 206 ? 0.488 2.683 34.245 1.00 54.19 206 ALA A C 1
ATOM 1657 O O . ALA A 1 206 ? 1.522 2.423 34.862 1.00 54.19 206 ALA A O 1
ATOM 1658 N N . VAL A 1 207 ? 0.324 3.816 33.561 1.00 53.94 207 VAL A N 1
ATOM 1659 C CA . VAL A 1 207 ? 1.395 4.818 33.434 1.00 53.94 207 VAL A CA 1
ATOM 1660 C C . VAL A 1 207 ? 1.367 5.844 34.569 1.00 53.94 207 VAL A C 1
ATOM 1662 O O . VAL A 1 207 ? 2.423 6.381 34.876 1.00 53.94 207 VAL A O 1
ATOM 1665 N N . ASP A 1 208 ? 0.231 6.083 35.230 1.00 53.44 208 ASP A N 1
ATOM 1666 C CA . ASP A 1 208 ? 0.150 6.956 36.411 1.00 53.44 208 ASP A CA 1
ATOM 1667 C C . ASP A 1 208 ? -1.247 6.876 37.060 1.00 53.44 208 ASP A C 1
ATOM 1669 O O . ASP A 1 208 ? -2.222 6.597 36.360 1.00 53.44 208 ASP A O 1
ATOM 1673 N N . ASP A 1 209 ? -1.367 7.164 38.359 1.00 59.97 209 ASP A N 1
ATOM 1674 C CA . ASP A 1 209 ? -2.660 7.212 39.074 1.00 59.97 209 ASP A CA 1
ATOM 1675 C C . ASP A 1 209 ? -3.469 8.485 38.737 1.00 59.97 209 ASP A C 1
ATOM 1677 O O . ASP A 1 209 ? -4.693 8.515 38.893 1.00 59.97 209 ASP A O 1
ATOM 1681 N N . ASP A 1 210 ? -2.808 9.525 38.217 1.00 72.62 210 ASP A N 1
ATOM 1682 C CA . ASP A 1 210 ? -3.425 10.830 37.935 1.00 72.62 210 ASP A CA 1
ATOM 1683 C C . ASP A 1 210 ? -4.149 10.906 36.575 1.00 72.62 210 ASP A C 1
ATOM 1685 O O . ASP A 1 210 ? -4.967 11.805 36.351 1.00 72.62 210 ASP A O 1
ATOM 1689 N N . PHE A 1 211 ? -3.907 9.956 35.660 1.00 75.69 211 PHE A N 1
ATOM 1690 C CA . PHE A 1 211 ? -4.555 9.913 34.345 1.00 75.69 211 PHE A CA 1
ATOM 1691 C C . PHE A 1 211 ? -4.977 8.483 33.975 1.00 75.69 211 PHE A C 1
ATOM 1693 O O . PHE A 1 211 ? -4.117 7.615 33.852 1.00 75.69 211 PHE A O 1
ATOM 1700 N N . PRO A 1 212 ? -6.275 8.217 33.704 1.00 81.44 212 PRO A N 1
ATOM 1701 C CA . PRO A 1 212 ? -6.787 6.877 33.402 1.00 81.44 212 PRO A CA 1
ATOM 1702 C C . PRO A 1 212 ? -6.462 6.455 31.958 1.00 81.44 212 PRO A C 1
ATOM 1704 O O . PRO A 1 212 ? -7.354 6.227 31.137 1.00 81.44 212 PRO A O 1
ATOM 1707 N N . VAL A 1 213 ? -5.174 6.397 31.629 1.00 84.00 213 VAL A N 1
ATOM 1708 C CA . VAL A 1 213 ? -4.647 5.981 30.331 1.00 84.00 213 VAL A CA 1
ATOM 1709 C C . VAL A 1 213 ? -4.067 4.582 30.477 1.00 84.00 213 VAL A C 1
ATOM 1711 O O . VAL A 1 213 ? -3.134 4.352 31.243 1.00 84.00 213 VAL A O 1
ATOM 1714 N N . PHE A 1 214 ? -4.619 3.650 29.706 1.00 82.50 214 PHE A N 1
ATOM 1715 C CA . PHE A 1 214 ? -4.222 2.247 29.708 1.00 82.50 214 PHE A CA 1
ATOM 1716 C C . PHE A 1 214 ? -3.598 1.893 28.363 1.00 82.50 214 PHE A C 1
ATOM 1718 O O . PHE A 1 214 ? -4.031 2.383 27.319 1.00 82.50 214 PHE A O 1
ATOM 1725 N N . SER A 1 215 ? -2.594 1.023 28.388 1.00 80.75 215 SER A N 1
ATOM 1726 C CA . SER A 1 215 ? -1.963 0.490 27.184 1.00 80.75 215 SER A CA 1
ATOM 1727 C C . SER A 1 215 ? -2.121 -1.024 27.128 1.00 80.75 215 SER A C 1
ATOM 1729 O O . SER A 1 215 ? -2.152 -1.703 28.153 1.00 80.75 215 SER A O 1
ATOM 1731 N N . MET A 1 216 ? -2.254 -1.552 25.917 1.00 80.25 216 MET A N 1
ATOM 1732 C CA . MET A 1 216 ? -2.404 -2.978 25.666 1.00 80.25 216 MET A CA 1
ATOM 1733 C C . MET A 1 216 ? -1.722 -3.302 24.338 1.00 80.25 216 MET A C 1
ATOM 1735 O O . MET A 1 216 ? -1.788 -2.514 23.395 1.00 80.25 216 MET A O 1
ATOM 1739 N N . ALA A 1 217 ? -1.059 -4.455 24.260 1.00 81.50 217 ALA A N 1
ATOM 1740 C CA . ALA A 1 217 ? -0.645 -5.014 22.974 1.00 81.50 217 ALA A CA 1
ATOM 1741 C C . ALA A 1 217 ? -1.883 -5.399 22.142 1.00 81.50 217 ALA A C 1
ATOM 1743 O O . ALA A 1 217 ? -2.988 -5.427 22.676 1.00 81.50 217 ALA A O 1
ATOM 1744 N N . THR A 1 218 ? -1.724 -5.741 20.861 1.00 84.94 218 THR A N 1
ATOM 1745 C CA . THR A 1 218 ? -2.849 -6.209 20.033 1.00 84.94 218 THR A CA 1
ATOM 1746 C C . THR A 1 218 ? -3.523 -7.418 20.697 1.00 84.94 218 THR A C 1
ATOM 1748 O O . THR A 1 218 ? -2.927 -8.499 20.740 1.00 84.94 218 THR A O 1
ATOM 1751 N N . PRO A 1 219 ? -4.739 -7.265 21.252 1.00 87.06 219 PRO A N 1
ATOM 1752 C CA . PRO A 1 219 ? -5.331 -8.287 22.100 1.00 87.06 219 PRO A CA 1
ATOM 1753 C C . PRO A 1 219 ? -5.988 -9.374 21.255 1.00 87.06 219 PRO A C 1
ATOM 1755 O O . PRO A 1 219 ? -6.317 -9.152 20.089 1.00 87.06 219 PRO A O 1
ATOM 1758 N N . THR A 1 220 ? -6.263 -10.522 21.870 1.00 88.94 220 THR A N 1
ATOM 1759 C CA . THR A 1 220 ? -7.293 -11.450 21.382 1.00 88.94 220 THR A CA 1
ATOM 1760 C C . THR A 1 220 ? -8.687 -10.870 21.647 1.00 88.94 220 THR A C 1
ATOM 1762 O O . THR A 1 220 ? -8.844 -9.955 22.460 1.00 88.94 220 THR A O 1
ATOM 1765 N N . ILE A 1 221 ? -9.731 -11.422 21.021 1.00 89.06 221 ILE A N 1
ATOM 1766 C CA . ILE A 1 221 ? -11.116 -10.997 21.298 1.00 89.06 221 ILE A CA 1
ATOM 1767 C C . ILE A 1 221 ? -11.471 -11.206 22.783 1.00 89.06 221 ILE A C 1
ATOM 1769 O O . ILE A 1 221 ? -12.168 -10.373 23.361 1.00 89.06 221 ILE A O 1
ATOM 1773 N N . SER A 1 222 ? -10.989 -12.286 23.417 1.00 88.75 222 SER A N 1
ATOM 1774 C CA . SER A 1 222 ? -11.187 -12.503 24.864 1.00 88.75 222 SER A CA 1
ATOM 1775 C C . SER A 1 222 ? -10.464 -11.443 25.688 1.00 88.75 222 SER A C 1
ATOM 1777 O O . SER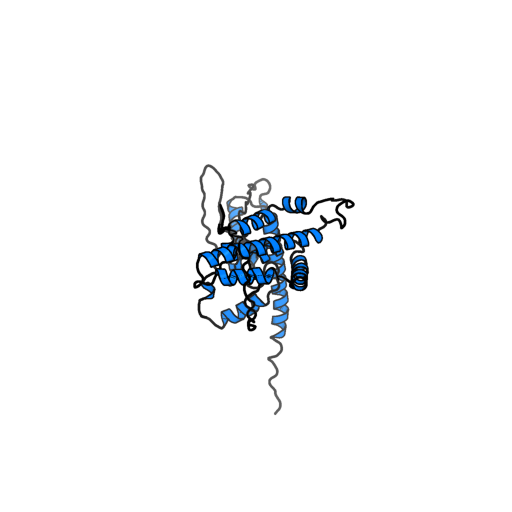 A 1 222 ? -11.091 -10.788 26.514 1.00 88.75 222 SER A O 1
ATOM 1779 N N . GLY A 1 223 ? -9.184 -11.191 25.391 1.00 86.38 223 GLY A N 1
ATOM 1780 C CA . GLY A 1 223 ? -8.387 -10.198 26.113 1.00 86.38 223 GLY A CA 1
ATOM 1781 C C . GLY A 1 223 ? -8.967 -8.784 26.015 1.00 86.38 223 GLY A C 1
ATOM 1782 O O . GLY A 1 223 ? -9.021 -8.067 27.010 1.00 86.38 223 GLY A O 1
ATOM 1783 N N . ALA A 1 224 ? -9.494 -8.400 24.848 1.00 87.88 224 ALA A N 1
ATOM 1784 C CA . ALA A 1 224 ? -10.183 -7.121 24.680 1.00 87.88 224 ALA A CA 1
ATOM 1785 C C . ALA A 1 224 ? -11.456 -7.029 25.544 1.00 87.88 224 ALA A C 1
ATOM 1787 O O . ALA A 1 224 ? -11.711 -5.999 26.165 1.00 87.88 224 ALA A O 1
ATOM 1788 N N . LYS A 1 225 ? -12.248 -8.109 25.619 1.00 88.31 225 LYS A N 1
ATOM 1789 C CA . LYS A 1 225 ? -13.449 -8.171 26.471 1.00 88.31 225 LYS A CA 1
ATOM 1790 C C . LYS A 1 225 ? -13.101 -8.102 27.958 1.00 88.31 225 LYS A C 1
ATOM 1792 O O . LYS A 1 225 ? -13.786 -7.405 28.700 1.00 88.31 225 LYS A O 1
ATOM 1797 N N . GLU A 1 226 ? -12.051 -8.800 28.379 1.00 87.44 226 GLU A N 1
ATOM 1798 C CA . GLU A 1 226 ? -11.549 -8.782 29.758 1.00 87.44 226 GLU A CA 1
ATOM 1799 C C . GLU A 1 226 ? -11.066 -7.383 30.156 1.00 87.44 226 GLU A C 1
ATOM 1801 O O . GLU A 1 226 ? -11.450 -6.882 31.211 1.00 87.44 226 GLU A O 1
ATOM 1806 N N . MET A 1 227 ? -10.319 -6.708 29.278 1.00 86.31 227 MET A N 1
ATOM 1807 C CA . MET A 1 227 ? -9.863 -5.331 29.485 1.00 86.31 227 MET A CA 1
ATOM 1808 C C . MET A 1 227 ? -11.037 -4.350 29.599 1.00 86.31 227 MET A C 1
ATOM 1810 O O . MET A 1 227 ? -11.090 -3.551 30.533 1.00 86.31 227 MET A O 1
ATOM 1814 N N . LEU A 1 228 ? -12.032 -4.444 28.712 1.00 87.81 228 LEU A N 1
ATOM 1815 C CA . LEU A 1 228 ? -13.234 -3.608 28.796 1.00 87.81 228 LEU A CA 1
ATOM 1816 C C . LEU A 1 228 ? -14.028 -3.862 30.084 1.00 87.81 228 LEU A C 1
ATOM 1818 O O . LEU A 1 228 ? -14.525 -2.914 30.693 1.00 87.81 228 LEU A O 1
ATOM 1822 N N . ALA A 1 229 ? -14.123 -5.118 30.527 1.00 87.25 229 ALA A N 1
ATOM 1823 C CA . ALA A 1 229 ? -14.768 -5.467 31.789 1.00 87.25 229 ALA A CA 1
ATOM 1824 C C . ALA A 1 229 ? -14.003 -4.899 32.996 1.00 87.25 229 ALA A C 1
ATOM 1826 O O . ALA A 1 229 ? -14.624 -4.312 33.881 1.00 87.25 229 ALA A O 1
ATOM 1827 N N . TYR A 1 230 ? -12.672 -5.006 33.000 1.00 85.56 230 TYR A N 1
ATOM 1828 C CA . TYR A 1 230 ? -11.797 -4.430 34.025 1.00 85.56 230 TYR A CA 1
ATOM 1829 C C . TYR A 1 230 ? -11.954 -2.908 34.135 1.00 85.56 230 TYR A C 1
ATOM 1831 O O . TYR A 1 230 ? -12.062 -2.366 35.233 1.00 85.56 230 TYR A O 1
ATOM 1839 N N . LEU A 1 231 ? -12.075 -2.215 32.999 1.00 87.19 231 LEU A N 1
ATOM 1840 C CA . LEU A 1 231 ? -12.315 -0.770 32.964 1.00 87.19 231 LEU A CA 1
ATOM 1841 C C . LEU A 1 231 ? -13.755 -0.361 33.315 1.00 87.19 231 LEU A C 1
ATOM 1843 O O . LEU A 1 231 ? -14.057 0.835 33.366 1.00 87.19 231 LEU A O 1
ATOM 1847 N N . GLY A 1 232 ? -14.652 -1.320 33.56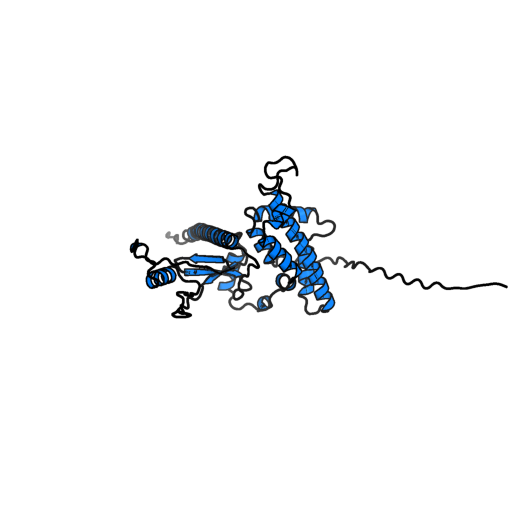4 1.00 86.75 232 GLY A N 1
ATOM 1848 C CA . GLY A 1 232 ? -16.060 -1.060 33.864 1.00 86.75 232 GLY A CA 1
ATOM 1849 C C . GLY A 1 232 ? -16.868 -0.584 32.653 1.00 86.75 232 GLY A C 1
ATOM 1850 O O . GLY A 1 232 ? -17.874 0.104 32.822 1.00 86.75 232 GLY A O 1
ATOM 1851 N N . ALA A 1 233 ? -16.431 -0.917 31.435 1.00 87.44 233 ALA A N 1
ATOM 1852 C CA . ALA A 1 233 ? -17.118 -0.621 30.178 1.00 87.44 233 ALA A CA 1
ATOM 1853 C C . ALA A 1 233 ? -17.999 -1.797 29.726 1.00 87.44 233 ALA A C 1
ATOM 1855 O O . ALA A 1 233 ? -17.899 -2.277 28.594 1.00 87.44 233 ALA A O 1
ATOM 1856 N N . ASN A 1 234 ? -18.836 -2.310 30.629 1.00 80.88 234 ASN A N 1
ATOM 1857 C CA . ASN A 1 234 ? -19.709 -3.438 30.332 1.00 80.88 234 ASN A CA 1
ATOM 1858 C C . ASN A 1 234 ? -21.037 -2.942 29.727 1.00 80.88 234 ASN A C 1
ATOM 1860 O O . ASN A 1 234 ? -21.777 -2.219 30.400 1.00 80.88 234 ASN A O 1
ATOM 1864 N N . PRO A 1 235 ? -21.412 -3.370 28.504 1.00 75.50 235 PRO A N 1
ATOM 1865 C CA . PRO A 1 235 ? -22.655 -2.935 27.861 1.00 75.50 235 PRO A CA 1
ATOM 1866 C C . PRO A 1 235 ? -23.917 -3.217 28.690 1.00 75.50 235 PRO A C 1
ATOM 1868 O O . PRO A 1 235 ? -24.931 -2.542 28.529 1.00 75.50 235 PRO A O 1
ATOM 1871 N N . LYS A 1 236 ? -23.863 -4.220 29.578 1.00 78.56 236 LYS A N 1
ATOM 1872 C CA . LYS A 1 236 ? -24.992 -4.641 30.420 1.00 78.56 236 LYS A CA 1
ATOM 1873 C C . LYS A 1 236 ? -25.296 -3.679 31.573 1.00 78.56 236 LYS A C 1
ATOM 1875 O O . LYS A 1 236 ? -26.402 -3.728 32.103 1.00 78.56 236 LYS A O 1
ATOM 1880 N N . ASP A 1 237 ? -24.367 -2.790 31.925 1.00 77.19 237 ASP A N 1
ATOM 1881 C CA . ASP A 1 237 ? -24.490 -1.901 33.090 1.00 77.19 237 ASP A CA 1
ATOM 1882 C C . ASP A 1 237 ? -25.186 -0.562 32.774 1.00 77.19 237 ASP A C 1
ATOM 1884 O O . ASP A 1 237 ? -25.388 0.274 33.663 1.00 77.19 237 ASP A O 1
ATOM 1888 N N . GLY A 1 238 ? -25.600 -0.352 31.518 1.00 74.44 238 GLY A N 1
ATOM 1889 C CA . GLY A 1 238 ? -26.377 0.813 31.092 1.00 74.44 238 GLY A CA 1
ATOM 1890 C C . GLY A 1 238 ? -25.730 2.136 31.515 1.00 74.44 238 GLY A C 1
ATOM 1891 O O . GLY A 1 238 ? -24.558 2.382 31.245 1.00 74.44 238 GLY A O 1
ATOM 1892 N N . ALA A 1 239 ? -26.482 2.985 32.223 1.00 69.50 239 ALA A N 1
ATOM 1893 C CA . ALA A 1 239 ? -26.017 4.297 32.690 1.00 69.50 239 ALA A CA 1
ATOM 1894 C C . ALA A 1 239 ? -24.859 4.251 33.714 1.00 69.50 239 ALA A C 1
ATOM 1896 O O . ALA A 1 239 ? -24.278 5.292 34.009 1.00 69.50 239 ALA A O 1
ATOM 1897 N N . LYS A 1 240 ? -24.525 3.075 34.268 1.00 74.69 240 LYS A N 1
ATOM 1898 C CA . LYS A 1 240 ? -23.384 2.889 35.184 1.00 74.69 240 LYS A CA 1
ATOM 1899 C C . LYS A 1 240 ? -22.090 2.495 34.464 1.00 74.69 240 LYS A C 1
ATOM 1901 O O . LYS A 1 240 ? -21.041 2.479 35.103 1.00 74.69 240 LYS A O 1
ATOM 1906 N N . SER A 1 241 ? -22.148 2.190 33.165 1.00 81.31 241 SER A N 1
ATOM 1907 C CA . SER A 1 241 ? -20.965 1.823 32.385 1.00 81.31 241 SER A CA 1
ATOM 1908 C C . SER A 1 241 ? -20.032 3.023 32.229 1.00 81.31 241 SER A C 1
ATOM 1910 O O . SER A 1 241 ? -20.447 4.102 31.797 1.00 81.31 241 SER A O 1
ATOM 1912 N N . ARG A 1 242 ? -18.742 2.829 32.515 1.00 84.81 242 ARG A N 1
ATOM 1913 C CA . ARG A 1 242 ? -17.711 3.814 32.178 1.00 84.81 242 ARG A CA 1
ATOM 1914 C C . ARG A 1 242 ? -17.577 3.917 30.661 1.00 84.81 242 ARG A C 1
ATOM 1916 O O . ARG A 1 242 ? -17.680 2.925 29.940 1.00 84.81 242 ARG A O 1
ATOM 1923 N N . LYS A 1 243 ? -17.334 5.134 30.174 1.00 87.56 243 LYS A N 1
ATOM 1924 C CA . LYS A 1 243 ? -17.000 5.378 28.770 1.00 87.56 243 LYS A CA 1
ATOM 1925 C C . LYS A 1 243 ? -15.509 5.120 28.572 1.00 87.56 243 LYS A C 1
ATOM 1927 O O . LYS A 1 243 ? -14.691 5.824 29.154 1.00 87.56 243 LYS A O 1
ATOM 1932 N N . VAL A 1 244 ? -15.178 4.150 27.728 1.00 88.19 244 VAL A N 1
ATOM 1933 C CA . VAL A 1 244 ? -13.803 3.843 27.318 1.00 88.19 244 VAL A CA 1
ATOM 1934 C C . VAL A 1 244 ? -13.644 4.198 25.844 1.00 88.19 244 VAL A C 1
ATOM 1936 O O . VAL A 1 244 ? -14.528 3.919 25.036 1.00 88.19 244 VAL A O 1
ATOM 1939 N N . VAL A 1 245 ? -12.530 4.844 25.505 1.00 90.31 245 VAL A N 1
ATOM 1940 C CA . VAL A 1 245 ? -12.137 5.133 24.123 1.00 90.31 245 VAL A CA 1
ATOM 1941 C C . VAL A 1 245 ? -10.933 4.261 23.807 1.00 90.31 245 VAL A C 1
ATOM 1943 O O . VAL A 1 245 ? -9.919 4.344 24.495 1.00 90.31 245 VAL A O 1
ATOM 1946 N N . ILE A 1 246 ? -11.061 3.414 22.787 1.00 88.94 246 ILE A N 1
ATOM 1947 C CA . ILE A 1 246 ? -9.949 2.625 22.261 1.00 88.94 246 ILE A CA 1
ATOM 1948 C C . ILE A 1 246 ? -9.370 3.395 21.081 1.00 88.94 246 ILE A C 1
ATOM 1950 O O . ILE A 1 246 ? -10.087 3.698 20.129 1.00 88.94 246 ILE A O 1
ATOM 1954 N N . THR A 1 247 ? -8.078 3.691 21.153 1.00 88.81 247 THR A N 1
ATOM 1955 C CA . THR A 1 247 ? -7.337 4.335 20.069 1.00 88.81 247 THR A CA 1
ATOM 1956 C C . THR A 1 247 ? -6.329 3.332 19.525 1.00 88.81 247 THR A C 1
ATOM 1958 O O . THR A 1 247 ? -5.329 3.055 20.187 1.00 88.81 247 THR A O 1
ATOM 1961 N N . ASP A 1 248 ? -6.593 2.775 18.341 1.00 87.12 248 ASP A N 1
ATOM 1962 C CA . ASP A 1 248 ? -5.611 1.958 17.621 1.00 87.12 248 ASP A CA 1
ATOM 1963 C C . ASP A 1 248 ? -4.616 2.885 16.898 1.00 87.12 248 ASP A C 1
ATOM 1965 O O . ASP A 1 248 ? -5.013 3.788 16.164 1.00 87.12 248 ASP A O 1
ATOM 1969 N N . ILE A 1 249 ? -3.320 2.686 17.146 1.00 85.94 249 ILE A N 1
ATOM 1970 C CA . ILE A 1 249 ? -2.213 3.473 16.569 1.00 85.94 249 ILE A CA 1
ATOM 1971 C C . ILE A 1 249 ? -1.445 2.694 15.490 1.00 85.94 249 ILE A C 1
ATOM 1973 O O . ILE A 1 249 ? -0.322 3.048 15.127 1.00 85.94 249 ILE A O 1
ATOM 1977 N N . ARG A 1 250 ? -2.013 1.582 15.026 1.00 83.69 250 ARG A N 1
ATOM 1978 C CA . ARG A 1 250 ? -1.385 0.630 14.118 1.00 83.69 250 ARG A CA 1
ATOM 1979 C C . ARG A 1 250 ? -1.373 1.116 12.661 1.00 83.69 250 ARG A C 1
ATOM 1981 O O . ARG A 1 250 ? -2.365 1.604 12.137 1.00 83.69 250 ARG A O 1
ATOM 1988 N N . GLU A 1 251 ? -0.245 0.881 11.983 1.00 80.38 251 GLU A N 1
ATOM 1989 C CA . GLU A 1 251 ? -0.044 1.110 10.534 1.00 80.38 251 GLU A CA 1
ATOM 1990 C C . GLU A 1 251 ? 0.123 -0.209 9.731 1.00 80.38 251 GLU A C 1
ATOM 1992 O O . GLU A 1 251 ? 0.600 -0.221 8.592 1.00 80.38 251 GLU A O 1
ATOM 1997 N N . GLU A 1 252 ? -0.192 -1.356 10.331 1.00 83.56 252 GLU A N 1
ATOM 1998 C CA . GLU A 1 252 ? -0.206 -2.687 9.694 1.00 83.56 252 GLU A CA 1
ATOM 1999 C C . GLU A 1 252 ? -1.628 -3.252 9.671 1.00 83.56 252 GLU A C 1
ATOM 2001 O O . GLU A 1 252 ? -2.464 -2.747 10.400 1.00 83.56 252 GLU A O 1
ATOM 2006 N N . THR A 1 253 ? -1.908 -4.269 8.856 1.00 86.31 253 THR A N 1
ATOM 2007 C CA . THR A 1 253 ? -3.233 -4.913 8.722 1.00 86.31 253 THR A CA 1
ATOM 2008 C C . THR A 1 253 ? -3.351 -6.104 9.686 1.00 86.31 253 THR A C 1
ATOM 2010 O O . THR A 1 253 ? -2.391 -6.870 9.821 1.00 86.31 253 THR A O 1
ATOM 2013 N N . VAL A 1 254 ? -4.498 -6.271 10.351 1.00 89.19 254 VAL A N 1
ATOM 2014 C CA . VAL A 1 254 ? -4.759 -7.282 11.392 1.00 89.19 254 VAL A CA 1
ATOM 2015 C C . VAL A 1 254 ? -6.101 -7.931 11.134 1.00 89.19 254 VAL A C 1
ATOM 2017 O O . VAL A 1 254 ? -7.102 -7.250 10.960 1.00 89.19 254 VAL A O 1
ATOM 2020 N N . VAL A 1 255 ? -6.109 -9.258 11.188 1.00 91.12 255 VAL A N 1
ATOM 2021 C CA . VAL A 1 255 ? -7.319 -10.080 11.126 1.00 91.12 255 VAL A CA 1
ATOM 2022 C C . VAL A 1 255 ? -7.464 -10.890 1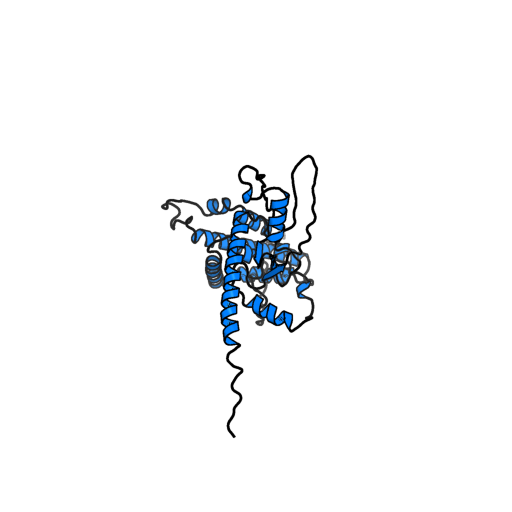2.403 1.00 91.12 255 VAL A C 1
ATOM 2024 O O . VAL A 1 255 ? -6.477 -11.289 13.027 1.00 91.12 255 VAL A O 1
ATOM 2027 N N . TYR A 1 256 ? -8.709 -11.167 12.772 1.00 90.19 256 TYR A N 1
ATOM 2028 C CA . TYR A 1 256 ? -9.050 -12.070 13.857 1.00 90.19 256 TYR A CA 1
ATOM 2029 C C . TYR A 1 256 ? -9.565 -13.401 13.314 1.00 90.19 256 TYR A C 1
ATOM 2031 O O . TYR A 1 256 ? -10.678 -13.480 12.805 1.00 90.19 256 TYR A O 1
ATOM 2039 N N . ILE A 1 257 ? -8.789 -14.471 13.494 1.00 89.06 257 ILE A N 1
ATOM 2040 C CA . ILE A 1 257 ? -9.193 -15.836 13.132 1.00 89.06 257 ILE A CA 1
ATOM 2041 C C . ILE A 1 257 ? -9.473 -16.599 14.423 1.00 89.06 257 ILE A C 1
ATOM 2043 O O . ILE A 1 257 ? -8.596 -16.728 15.279 1.00 89.06 257 ILE A O 1
ATOM 2047 N N . ASN A 1 258 ? -10.711 -17.074 14.592 1.00 88.69 258 ASN A N 1
ATOM 2048 C CA . ASN A 1 258 ? -11.175 -17.767 15.803 1.00 88.69 258 ASN A CA 1
ATOM 2049 C C . ASN A 1 258 ? -10.879 -17.002 17.109 1.00 88.69 258 ASN A C 1
ATOM 2051 O O . ASN A 1 258 ? -10.583 -17.589 18.146 1.00 88.69 258 ASN A O 1
ATOM 2055 N N . GLY A 1 259 ? -10.944 -15.669 17.060 1.00 86.31 259 GLY A N 1
ATOM 2056 C CA . GLY A 1 259 ? -10.684 -14.798 18.208 1.00 86.31 259 GLY A CA 1
ATOM 2057 C C . GLY A 1 259 ? -9.211 -14.488 18.484 1.00 86.31 259 GLY A C 1
ATOM 2058 O O . GLY A 1 259 ? -8.933 -13.666 19.361 1.00 86.31 259 GLY A O 1
ATOM 2059 N N . THR A 1 260 ? -8.289 -15.067 17.718 1.00 88.62 260 THR A N 1
ATOM 2060 C CA . THR A 1 260 ? -6.846 -14.812 17.799 1.00 88.62 260 THR A CA 1
ATOM 2061 C C . THR A 1 260 ? -6.429 -13.795 16.744 1.00 88.62 260 THR A C 1
ATOM 2063 O O . THR A 1 260 ? -6.886 -13.869 15.606 1.00 88.62 260 THR A O 1
ATOM 2066 N N . SER A 1 261 ? -5.569 -12.843 17.110 1.00 89.94 261 SER A N 1
ATOM 2067 C CA . SER A 1 261 ? -5.085 -11.797 16.208 1.00 89.94 261 SER A CA 1
ATOM 2068 C C . SER A 1 261 ? -3.889 -12.265 15.368 1.00 89.94 261 SER A C 1
ATOM 2070 O O . SER A 1 261 ? -2.923 -12.848 15.873 1.00 89.94 261 SER A O 1
ATOM 2072 N N . PHE A 1 262 ? -3.938 -11.966 14.072 1.00 89.50 262 PHE A N 1
ATOM 2073 C CA . PHE A 1 262 ? -2.893 -12.264 13.096 1.00 89.50 262 PHE A CA 1
ATOM 2074 C C . PHE A 1 262 ? -2.531 -11.019 12.296 1.00 89.50 262 PHE A C 1
ATOM 2076 O O . PHE A 1 262 ? -3.395 -10.206 11.981 1.00 89.50 262 PHE A O 1
ATOM 2083 N N . VAL A 1 263 ? -1.258 -10.907 11.923 1.00 87.69 263 VAL A N 1
ATOM 2084 C CA . VAL A 1 263 ? -0.737 -9.847 11.052 1.00 87.69 263 VAL A CA 1
ATOM 2085 C C . VAL A 1 263 ? -0.244 -10.372 9.732 1.00 87.69 263 VAL A C 1
ATOM 2087 O O . VAL A 1 263 ? 0.373 -11.437 9.657 1.00 87.69 263 VAL A O 1
ATOM 2090 N N . LEU A 1 264 ? -0.431 -9.544 8.712 1.00 85.44 264 LEU A N 1
ATOM 2091 C CA . LEU A 1 264 ? 0.110 -9.771 7.387 1.00 85.44 264 LEU A CA 1
ATOM 2092 C C . LEU A 1 264 ? 1.632 -9.567 7.369 1.00 85.44 264 LEU A C 1
ATOM 2094 O O . LEU A 1 264 ? 2.149 -8.530 7.797 1.00 85.44 264 LEU A O 1
ATOM 2098 N N . ARG A 1 265 ? 2.360 -10.558 6.851 1.00 84.44 265 ARG A N 1
ATOM 2099 C CA . ARG A 1 265 ? 3.816 -10.523 6.646 1.00 84.44 265 ARG A CA 1
ATOM 2100 C C . ARG A 1 265 ? 4.167 -11.038 5.259 1.00 84.44 265 ARG A C 1
ATOM 2102 O O . ARG A 1 265 ? 3.375 -11.732 4.626 1.00 84.44 265 ARG A O 1
ATOM 2109 N N . GLU A 1 266 ? 5.365 -10.709 4.795 1.00 74.75 266 GLU A N 1
ATOM 2110 C CA . GLU A 1 266 ? 5.910 -11.320 3.585 1.00 74.75 266 GLU A CA 1
ATOM 2111 C C . GLU A 1 266 ? 6.608 -12.635 3.946 1.00 74.75 266 GLU A C 1
ATOM 2113 O O . GLU A 1 266 ? 7.334 -12.709 4.938 1.00 74.75 266 GLU A O 1
ATOM 2118 N N . LEU A 1 267 ? 6.415 -13.669 3.130 1.00 73.31 267 LEU A N 1
ATOM 2119 C CA . LEU A 1 267 ? 7.020 -14.990 3.298 1.00 73.31 267 LEU A CA 1
ATOM 2120 C C . LEU A 1 267 ? 8.551 -14.909 3.313 1.00 73.31 267 LEU A C 1
ATOM 2122 O O . LEU A 1 267 ? 9.198 -15.592 4.096 1.00 73.31 267 LEU A O 1
ATOM 2126 N N . ASN A 1 268 ? 9.124 -14.043 2.476 1.00 62.62 268 ASN A N 1
ATOM 2127 C CA . ASN A 1 268 ? 10.568 -13.822 2.393 1.00 62.62 268 ASN A CA 1
ATOM 2128 C C . ASN A 1 268 ? 11.119 -12.918 3.512 1.00 62.62 268 ASN A C 1
ATOM 2130 O O . ASN A 1 268 ? 12.329 -12.714 3.565 1.00 62.62 268 ASN A O 1
ATOM 2134 N N . LYS A 1 269 ? 10.251 -12.345 4.359 1.00 66.81 269 LYS A N 1
ATOM 2135 C CA . LYS A 1 269 ? 10.599 -11.465 5.486 1.00 66.81 269 LYS A CA 1
ATOM 2136 C C . LYS A 1 269 ? 9.624 -11.649 6.660 1.00 66.81 269 LYS A C 1
ATOM 2138 O O . LYS A 1 269 ? 8.988 -10.688 7.106 1.00 66.81 269 LYS A O 1
ATOM 2143 N N . PRO A 1 270 ? 9.498 -12.864 7.216 1.00 67.38 270 PRO A N 1
ATOM 2144 C CA . PRO A 1 270 ? 8.444 -13.204 8.179 1.00 67.38 270 PRO A CA 1
ATOM 2145 C C . PRO A 1 270 ? 8.599 -12.489 9.536 1.00 67.38 270 PRO A C 1
ATOM 2147 O O . PRO A 1 270 ? 7.688 -12.479 10.374 1.00 67.38 270 PRO A O 1
ATOM 2150 N N . VAL A 1 271 ? 9.771 -11.902 9.794 1.00 70.88 271 VAL A N 1
ATOM 2151 C CA . VAL A 1 271 ? 10.081 -11.161 11.023 1.00 70.88 271 VAL A CA 1
ATOM 2152 C C . VAL A 1 271 ? 9.902 -9.651 10.842 1.00 70.88 271 VAL A C 1
ATOM 2154 O O . VAL A 1 271 ? 9.516 -8.973 11.796 1.00 70.88 271 VAL A O 1
ATOM 2157 N N . GLU A 1 272 ? 10.110 -9.112 9.637 1.00 68.19 272 GLU A N 1
ATOM 2158 C CA . GLU A 1 272 ? 9.975 -7.676 9.384 1.00 68.19 272 GLU A CA 1
ATOM 2159 C C . GLU A 1 272 ? 8.496 -7.251 9.412 1.00 68.19 272 GLU A C 1
ATOM 2161 O O . GLU A 1 272 ? 7.606 -7.954 8.934 1.00 68.19 272 GLU A O 1
ATOM 2166 N N . THR A 1 273 ? 8.200 -6.093 10.006 1.00 69.38 273 THR A N 1
ATOM 2167 C CA . THR A 1 273 ? 6.851 -5.506 9.942 1.00 69.38 273 THR A CA 1
ATOM 2168 C C . THR A 1 273 ? 6.583 -4.949 8.559 1.00 69.38 273 THR A C 1
ATOM 2170 O O . THR A 1 273 ? 7.383 -4.174 8.029 1.00 69.38 273 THR A O 1
ATOM 2173 N N . LEU A 1 274 ? 5.427 -5.309 8.000 1.00 68.44 274 LEU A N 1
ATOM 2174 C CA . LEU A 1 274 ? 4.919 -4.741 6.763 1.00 68.44 274 LEU A CA 1
ATOM 2175 C C . LEU A 1 274 ? 4.518 -3.279 7.016 1.00 68.44 274 LEU A C 1
ATOM 2177 O O . LEU A 1 274 ? 3.404 -2.979 7.427 1.00 68.44 274 LEU A O 1
ATOM 2181 N N . LYS A 1 275 ? 5.461 -2.350 6.833 1.00 66.19 275 LYS A N 1
ATOM 2182 C CA . LYS A 1 275 ? 5.243 -0.923 7.131 1.00 66.19 275 LYS A CA 1
ATOM 2183 C C . LYS A 1 275 ? 4.468 -0.238 6.012 1.00 66.19 275 LYS A C 1
ATOM 2185 O O . LYS A 1 275 ? 5.023 -0.115 4.917 1.00 66.19 275 LYS A O 1
ATOM 2190 N N . HIS A 1 276 ? 3.270 0.286 6.261 1.00 65.56 276 HIS A N 1
ATOM 2191 C CA . HIS A 1 276 ? 2.550 1.144 5.313 1.00 65.56 276 HIS A CA 1
ATOM 2192 C C . HIS A 1 276 ? 2.855 2.621 5.601 1.00 65.56 276 HIS A C 1
ATOM 2194 O O . HIS A 1 276 ? 2.187 3.279 6.384 1.00 65.56 276 HIS A O 1
ATOM 2200 N N . MET A 1 277 ? 3.920 3.145 4.987 1.00 57.31 277 MET A N 1
ATOM 2201 C CA . MET A 1 277 ? 4.388 4.511 5.257 1.00 57.31 277 MET A CA 1
ATOM 2202 C C . MET A 1 277 ? 3.322 5.553 4.888 1.00 57.31 277 MET A C 1
ATOM 2204 O O . MET A 1 277 ? 3.021 5.718 3.704 1.00 57.31 277 MET A O 1
ATOM 2208 N N . GLY A 1 278 ? 2.838 6.295 5.887 1.00 63.38 278 GLY A N 1
ATOM 2209 C CA . GLY A 1 278 ? 1.862 7.370 5.697 1.00 63.38 278 GLY A CA 1
ATOM 2210 C C . GLY A 1 278 ? 0.447 6.880 5.406 1.00 63.38 278 GLY A C 1
ATOM 2211 O O . GLY A 1 278 ? -0.319 7.628 4.794 1.00 63.38 278 GLY A O 1
ATOM 2212 N N . ILE A 1 279 ? 0.134 5.647 5.824 1.00 72.75 279 ILE A N 1
ATOM 2213 C CA . ILE A 1 279 ? -1.220 5.119 5.753 1.00 72.75 279 ILE A CA 1
ATOM 2214 C C . ILE A 1 279 ? -2.157 5.868 6.701 1.00 72.75 279 ILE A C 1
ATOM 2216 O O . ILE A 1 279 ? -1.787 6.229 7.815 1.00 72.75 279 ILE A O 1
ATOM 2220 N N . THR A 1 280 ? -3.364 6.150 6.240 1.00 79.69 280 THR A N 1
ATOM 2221 C CA . THR A 1 280 ? -4.448 6.762 7.006 1.00 79.69 280 THR A CA 1
ATOM 2222 C C . THR A 1 280 ? -5.300 5.662 7.612 1.00 79.69 280 THR A C 1
ATOM 2224 O O . THR A 1 280 ? -5.406 4.570 7.052 1.00 79.69 280 THR A O 1
ATOM 2227 N N . GLY A 1 281 ? -5.954 5.969 8.734 1.00 82.38 281 GLY A N 1
ATOM 2228 C CA . GLY A 1 281 ? -6.894 5.051 9.385 1.00 82.38 281 GLY A CA 1
ATOM 2229 C C . GLY A 1 281 ? -7.890 4.416 8.404 1.00 82.38 281 GLY A C 1
ATOM 2230 O O . GLY A 1 281 ? -7.910 3.192 8.312 1.00 82.38 281 GLY A O 1
ATOM 2231 N N . PRO A 1 282 ? -8.607 5.199 7.570 1.00 84.31 282 PRO A N 1
ATOM 2232 C CA . PRO A 1 282 ? -9.553 4.641 6.601 1.00 84.31 282 PRO A CA 1
ATOM 2233 C C . PRO A 1 282 ? -8.938 3.668 5.587 1.00 84.31 282 PRO A C 1
ATOM 2235 O O . PRO A 1 282 ? -9.598 2.725 5.159 1.00 84.31 282 PRO A O 1
ATOM 2238 N N . ALA A 1 283 ? -7.679 3.868 5.183 1.00 78.94 283 ALA A N 1
ATOM 2239 C CA . ALA A 1 283 ? -7.019 2.923 4.288 1.00 78.94 283 ALA A CA 1
ATOM 2240 C C . ALA A 1 283 ? -6.613 1.636 5.013 1.00 78.94 283 ALA A C 1
ATOM 2242 O O . ALA A 1 283 ? -6.771 0.566 4.434 1.00 78.94 283 ALA A O 1
ATOM 2243 N N . VAL A 1 284 ? -6.142 1.710 6.266 1.00 86.19 284 VAL A N 1
ATOM 2244 C CA . VAL A 1 284 ? -5.895 0.505 7.083 1.00 86.19 284 VAL A CA 1
ATOM 2245 C C . VAL A 1 284 ? -7.194 -0.276 7.274 1.00 86.19 284 VAL A C 1
ATOM 2247 O O . VAL A 1 284 ? -7.207 -1.478 7.038 1.00 86.19 284 VAL A O 1
ATOM 2250 N N . GLU A 1 285 ? -8.294 0.403 7.602 1.00 86.88 285 GLU A N 1
ATOM 2251 C CA . GLU A 1 285 ? -9.622 -0.209 7.759 1.00 86.88 285 GLU A CA 1
ATOM 2252 C C . GLU A 1 285 ? -10.092 -0.896 6.468 1.00 86.88 285 GLU A C 1
ATOM 2254 O O . GLU A 1 285 ? -10.615 -2.011 6.498 1.00 86.88 285 GLU A O 1
ATOM 2259 N N . HIS A 1 286 ? -9.861 -0.264 5.314 1.00 83.56 286 HIS A N 1
ATOM 2260 C CA . HIS A 1 286 ? -10.167 -0.861 4.016 1.00 83.56 286 HIS A CA 1
ATOM 2261 C C . HIS A 1 286 ? -9.316 -2.110 3.731 1.00 83.56 286 HIS A C 1
ATOM 2263 O O . HIS A 1 286 ? -9.826 -3.091 3.185 1.00 83.56 286 HIS A O 1
ATOM 2269 N N . LEU A 1 287 ? -8.029 -2.095 4.102 1.00 84.06 287 LEU A N 1
ATOM 2270 C CA . LEU A 1 287 ? -7.154 -3.264 3.987 1.00 84.06 287 LEU A CA 1
ATOM 2271 C C . LEU A 1 287 ? -7.593 -4.394 4.923 1.00 84.06 287 LEU A C 1
ATOM 2273 O O . LEU A 1 287 ? -7.627 -5.538 4.476 1.00 84.06 287 LEU A O 1
ATOM 2277 N N . ASP A 1 288 ? -7.944 -4.079 6.175 1.00 88.50 288 ASP A N 1
ATOM 2278 C CA . ASP A 1 288 ? -8.435 -5.046 7.167 1.00 88.50 288 ASP A CA 1
ATOM 2279 C C . ASP A 1 288 ? -9.699 -5.740 6.611 1.00 88.50 288 ASP A C 1
ATOM 2281 O O . ASP A 1 288 ? -9.733 -6.964 6.482 1.00 88.50 288 ASP A O 1
ATOM 2285 N N . GLY A 1 289 ? -10.682 -4.968 6.129 1.00 86.56 289 GLY A N 1
ATOM 2286 C CA . GLY A 1 289 ? -11.918 -5.519 5.559 1.00 86.56 289 GLY A CA 1
ATOM 2287 C C . GLY A 1 289 ? -11.716 -6.349 4.283 1.00 86.56 289 GLY A C 1
ATOM 2288 O O . GLY A 1 289 ? -12.388 -7.361 4.083 1.00 86.56 289 GLY A O 1
ATOM 2289 N N . ARG A 1 290 ? -10.774 -5.966 3.412 1.00 83.81 290 ARG A N 1
ATOM 2290 C CA . ARG A 1 290 ? -10.424 -6.775 2.229 1.00 83.81 290 ARG A CA 1
ATOM 2291 C C . ARG A 1 290 ? -9.716 -8.068 2.605 1.00 83.81 290 ARG A C 1
ATOM 2293 O O . ARG A 1 290 ? -9.988 -9.092 1.985 1.00 83.81 290 ARG A O 1
ATOM 2300 N N . MET A 1 291 ? -8.827 -8.027 3.595 1.00 86.69 291 MET A N 1
ATOM 2301 C CA . MET A 1 291 ? -8.124 -9.213 4.077 1.00 86.69 291 MET A CA 1
ATOM 2302 C C . MET A 1 291 ? -9.103 -10.233 4.660 1.00 86.69 291 MET A C 1
ATOM 2304 O O . MET A 1 291 ? -9.004 -11.413 4.331 1.00 86.69 291 MET A O 1
ATOM 2308 N N . ASP A 1 292 ? -10.083 -9.775 5.442 1.00 87.00 292 ASP A N 1
ATOM 2309 C CA . ASP A 1 292 ? -11.149 -10.625 5.981 1.00 87.00 292 ASP A CA 1
ATOM 2310 C C . ASP A 1 292 ? -11.933 -11.329 4.866 1.00 87.00 292 ASP A C 1
ATOM 2312 O O . ASP A 1 292 ? -12.124 -12.546 4.906 1.00 87.00 292 ASP A O 1
ATOM 2316 N N . LEU A 1 293 ? -12.346 -10.584 3.834 1.00 85.38 293 LEU A N 1
ATOM 2317 C CA . LEU A 1 293 ? -13.064 -11.149 2.688 1.00 85.38 293 LEU A CA 1
ATOM 2318 C C . LEU A 1 293 ? -12.222 -12.193 1.942 1.00 85.38 293 LEU A C 1
ATOM 2320 O O . LEU A 1 293 ? -12.720 -13.271 1.626 1.00 85.38 293 LEU A O 1
ATOM 2324 N N . GLU A 1 294 ? -10.953 -11.893 1.665 1.00 85.06 294 GLU A N 1
ATOM 2325 C CA . GLU A 1 294 ? -10.058 -12.794 0.928 1.00 85.06 294 GLU A CA 1
ATOM 2326 C C . GLU A 1 294 ? -9.768 -14.091 1.688 1.00 85.06 294 GLU A C 1
ATOM 2328 O O . GLU A 1 294 ? -9.734 -15.155 1.072 1.00 85.06 294 GLU A O 1
ATOM 2333 N N . LEU A 1 295 ? -9.638 -14.033 3.015 1.00 86.56 295 LEU A N 1
ATOM 2334 C CA . LEU A 1 295 ? -9.461 -15.225 3.848 1.00 86.56 295 LEU A CA 1
ATOM 2335 C C . LEU A 1 295 ? -10.696 -16.128 3.839 1.00 86.56 295 LEU A C 1
ATOM 2337 O O . LEU A 1 295 ? -10.558 -17.347 3.763 1.00 86.56 295 LEU A O 1
ATOM 2341 N N . VAL A 1 296 ? -11.899 -15.544 3.858 1.00 85.75 296 VAL A N 1
ATOM 2342 C CA . VAL A 1 296 ? -13.151 -16.307 3.726 1.00 85.75 296 VAL A CA 1
ATOM 2343 C C . VAL A 1 296 ? -13.233 -16.991 2.359 1.00 85.75 296 VAL A C 1
ATOM 2345 O O . VAL A 1 296 ? -13.636 -18.151 2.276 1.00 85.75 296 VAL A O 1
ATOM 2348 N N . TYR A 1 297 ? -12.829 -16.310 1.283 1.00 82.69 297 TYR A N 1
ATOM 2349 C CA . TYR A 1 297 ? -12.780 -16.919 -0.048 1.00 82.69 297 TYR A CA 1
ATOM 2350 C C . TYR A 1 297 ? -11.748 -18.047 -0.145 1.00 82.69 297 TYR A C 1
ATOM 2352 O O . TYR A 1 297 ? -12.036 -19.070 -0.768 1.00 82.69 297 TYR A O 1
ATOM 2360 N N . GLU A 1 298 ? -10.568 -17.888 0.462 1.00 79.31 298 GLU A N 1
ATOM 2361 C CA . GLU A 1 298 ? -9.544 -18.939 0.488 1.00 79.31 298 GLU A CA 1
ATOM 2362 C C . GLU A 1 298 ? -10.047 -20.180 1.242 1.00 79.31 298 GLU A C 1
ATOM 2364 O O . GLU A 1 298 ? -9.902 -21.286 0.728 1.00 79.31 298 GLU A O 1
ATOM 2369 N N . ASP A 1 299 ? -10.729 -20.012 2.381 1.00 78.12 299 ASP A N 1
ATOM 2370 C CA . ASP A 1 299 ? -11.337 -21.116 3.145 1.00 78.12 299 ASP A CA 1
ATOM 2371 C C . ASP A 1 299 ? -12.415 -21.868 2.337 1.00 78.12 299 ASP A C 1
ATOM 2373 O O . ASP A 1 299 ? -12.402 -23.099 2.234 1.00 78.12 299 ASP A O 1
ATOM 2377 N N . GLN A 1 300 ? -13.305 -21.134 1.660 1.00 74.12 300 GLN A N 1
ATOM 2378 C CA . GLN A 1 300 ? -14.344 -21.724 0.804 1.00 74.12 300 GLN A CA 1
ATOM 2379 C C . GLN A 1 300 ? -13.764 -22.427 -0.433 1.00 74.12 300 GLN A C 1
ATOM 2381 O O . GLN A 1 300 ? -14.257 -23.483 -0.841 1.00 74.12 300 GLN A O 1
ATOM 2386 N N . GLY A 1 301 ? -12.695 -21.878 -1.018 1.00 60.06 301 GLY A N 1
ATOM 2387 C CA . GLY A 1 301 ? -11.952 -22.507 -2.110 1.00 60.06 301 GLY A CA 1
ATOM 2388 C C . GLY A 1 301 ? -11.224 -23.781 -1.671 1.00 60.06 301 GLY A C 1
ATOM 2389 O O . GLY A 1 301 ? -11.202 -24.765 -2.415 1.00 60.06 301 GLY A O 1
ATOM 2390 N N . PHE A 1 302 ? -10.698 -23.804 -0.443 1.00 50.19 302 PHE A N 1
ATOM 2391 C CA . PHE A 1 302 ? -10.078 -24.986 0.160 1.00 50.19 302 PHE A CA 1
ATOM 2392 C C . PHE A 1 302 ? -11.090 -26.092 0.470 1.00 50.19 302 PHE A C 1
ATOM 2394 O O . PHE A 1 302 ? -10.776 -27.269 0.289 1.00 50.19 302 PHE A O 1
ATOM 2401 N N . SER A 1 303 ? -12.317 -25.741 0.866 1.00 35.44 303 SER A N 1
ATOM 2402 C CA . SER A 1 303 ? -13.382 -26.723 1.105 1.00 35.44 303 SER A CA 1
ATOM 2403 C C . SER A 1 303 ? -13.734 -27.517 -0.165 1.00 35.44 303 SER A C 1
ATOM 2405 O O . SER A 1 303 ? -13.917 -28.731 -0.104 1.00 35.44 303 SER A O 1
ATOM 2407 N N . SER A 1 304 ? -13.711 -26.876 -1.341 1.00 31.34 304 SER A N 1
ATOM 2408 C CA . SER A 1 304 ? -13.902 -27.551 -2.637 1.00 31.34 304 SER A CA 1
ATOM 2409 C C . SER A 1 304 ? -12.762 -28.530 -2.972 1.00 31.34 304 SER A C 1
ATOM 2411 O O . SER A 1 304 ? -13.010 -29.660 -3.393 1.00 31.34 304 SER A O 1
ATOM 2413 N N . ALA A 1 305 ? -11.506 -28.148 -2.710 1.00 35.44 305 ALA A N 1
ATOM 2414 C CA . ALA A 1 305 ? -10.346 -29.007 -2.966 1.00 35.44 305 ALA A CA 1
ATOM 2415 C C . ALA A 1 305 ? -10.244 -30.196 -1.986 1.00 35.44 305 ALA A C 1
ATOM 2417 O O . ALA A 1 305 ? -9.824 -31.283 -2.382 1.00 35.44 305 ALA A O 1
ATOM 2418 N N . ALA A 1 306 ? -10.667 -30.023 -0.729 1.00 32.56 306 ALA A N 1
ATOM 2419 C CA . ALA A 1 306 ? -10.673 -31.090 0.274 1.00 32.56 306 ALA A CA 1
ATOM 2420 C C . ALA A 1 306 ? -11.776 -32.142 0.035 1.00 32.56 306 ALA A C 1
ATOM 2422 O O . ALA A 1 306 ? -11.604 -33.306 0.395 1.00 32.56 306 ALA A O 1
ATOM 2423 N N . VAL A 1 307 ? -12.887 -31.774 -0.617 1.00 32.50 307 VAL A N 1
ATOM 2424 C CA . VAL A 1 307 ? -13.968 -32.719 -0.960 1.00 32.50 307 VAL A CA 1
ATOM 2425 C C . VAL A 1 307 ? -13.592 -33.631 -2.139 1.00 32.50 307 VAL A C 1
ATOM 2427 O O . VAL A 1 307 ? -14.082 -34.756 -2.217 1.00 32.50 307 VAL A O 1
ATOM 2430 N N . GLN A 1 308 ? -12.655 -33.228 -3.003 1.00 31.23 308 GLN A N 1
ATOM 2431 C CA . GLN A 1 308 ? -12.188 -34.068 -4.116 1.00 31.23 308 GLN A CA 1
ATOM 2432 C C . GLN A 1 308 ? -11.207 -35.184 -3.685 1.00 31.23 308 GLN A C 1
ATOM 2434 O O . GLN A 1 308 ? -10.953 -36.100 -4.464 1.00 31.23 308 GLN A O 1
ATOM 2439 N N . GLY A 1 309 ? -10.658 -35.125 -2.462 1.00 32.03 309 GLY A N 1
ATOM 2440 C CA . GLY A 1 309 ? -9.633 -36.054 -1.959 1.00 32.03 309 GLY A CA 1
ATOM 2441 C C . GLY A 1 309 ? -10.141 -37.268 -1.169 1.00 32.03 309 GLY A C 1
ATOM 2442 O O . GLY A 1 309 ? -9.343 -38.141 -0.854 1.00 32.03 309 GLY A O 1
ATOM 2443 N N . ASN A 1 310 ? -11.442 -37.357 -0.864 1.00 30.58 310 ASN A N 1
ATOM 2444 C CA . ASN A 1 310 ? -12.016 -38.423 -0.021 1.00 30.58 310 ASN A CA 1
ATOM 2445 C C . ASN A 1 310 ? -12.990 -39.359 -0.771 1.00 30.58 310 ASN A C 1
ATOM 2447 O O . ASN A 1 310 ? -13.859 -39.979 -0.155 1.00 30.58 310 ASN A O 1
ATOM 2451 N N . HIS A 1 311 ? -12.876 -39.472 -2.100 1.00 32.62 311 HIS A N 1
ATOM 2452 C CA . HIS A 1 311 ? -13.733 -40.371 -2.893 1.00 32.62 311 HIS A CA 1
ATOM 2453 C C . HIS A 1 311 ? -12.997 -41.387 -3.776 1.00 32.62 311 HIS A C 1
ATOM 2455 O O . HIS A 1 311 ? -13.608 -41.954 -4.677 1.00 32.62 311 HIS A O 1
ATOM 2461 N N . SER A 1 312 ? -11.719 -41.669 -3.502 1.00 35.59 312 SER A N 1
ATOM 2462 C CA . SER A 1 312 ? -10.964 -42.709 -4.224 1.00 35.59 312 SER A CA 1
ATOM 2463 C C . SER A 1 312 ? -10.526 -43.919 -3.394 1.00 35.59 312 SER A C 1
ATOM 2465 O O . SER A 1 312 ? -10.032 -44.871 -3.984 1.00 35.59 312 SER A O 1
ATOM 2467 N N . ASP A 1 313 ? -10.779 -43.960 -2.083 1.00 35.81 313 ASP A N 1
ATOM 2468 C CA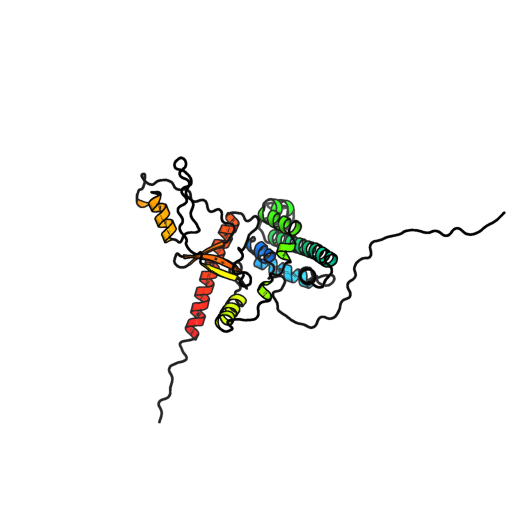 . ASP A 1 313 ? -10.344 -45.082 -1.237 1.00 35.81 313 ASP A CA 1
ATOM 2469 C C . ASP A 1 313 ? -11.550 -45.836 -0.659 1.00 35.81 313 ASP A C 1
ATOM 2471 O O . ASP A 1 313 ? -11.886 -45.693 0.513 1.00 35.81 313 ASP A O 1
ATOM 2475 N N . ASN A 1 314 ? -12.249 -46.591 -1.513 1.00 34.84 314 ASN A N 1
ATOM 2476 C CA . ASN A 1 314 ? -12.999 -47.803 -1.145 1.00 34.84 314 ASN A CA 1
ATOM 2477 C C . ASN A 1 314 ? -13.518 -48.512 -2.407 1.00 34.84 314 ASN A C 1
ATOM 2479 O O . ASN A 1 314 ? -14.706 -48.497 -2.720 1.00 34.84 314 ASN A O 1
ATOM 2483 N N . ALA A 1 315 ? -12.601 -49.145 -3.132 1.00 33.34 315 ALA A N 1
ATOM 2484 C CA . ALA A 1 315 ? -12.905 -50.254 -4.028 1.00 33.34 315 ALA A CA 1
ATOM 2485 C C . ALA A 1 315 ? -11.664 -51.154 -4.097 1.00 33.34 315 ALA A C 1
ATOM 2487 O O . ALA A 1 315 ? -10.824 -51.009 -4.979 1.00 33.34 315 ALA A O 1
ATOM 2488 N N . ILE A 1 316 ? -11.516 -52.037 -3.107 1.00 36.84 316 ILE A N 1
ATOM 2489 C CA . ILE A 1 316 ? -10.725 -53.255 -3.280 1.00 36.84 316 ILE A CA 1
ATOM 2490 C C . ILE A 1 316 ? -11.724 -54.351 -3.630 1.00 36.84 316 ILE A C 1
ATOM 2492 O O . ILE A 1 316 ? -12.673 -54.591 -2.882 1.00 36.84 316 ILE A O 1
ATOM 2496 N N . ASP A 1 317 ? -11.481 -54.929 -4.802 1.00 34.25 317 ASP A N 1
ATOM 2497 C CA . ASP A 1 317 ? -12.108 -56.102 -5.397 1.00 34.25 317 ASP A CA 1
ATOM 2498 C C . ASP A 1 317 ? -12.437 -57.203 -4.386 1.00 34.25 317 ASP A C 1
ATOM 2500 O O . ASP A 1 317 ? -11.584 -57.650 -3.615 1.00 34.25 317 ASP A O 1
ATOM 2504 N N . SER A 1 318 ? -13.654 -57.723 -4.503 1.00 32.84 318 SER A N 1
ATOM 2505 C CA . SER A 1 318 ? -13.945 -59.125 -4.237 1.00 32.84 318 SER A CA 1
ATOM 2506 C C . SER A 1 318 ? -14.555 -59.705 -5.509 1.00 32.84 318 SER A C 1
ATOM 2508 O O . SER A 1 318 ? -15.717 -59.423 -5.782 1.00 32.84 318 SER A O 1
ATOM 2510 N N . ASP A 1 319 ? -13.765 -60.469 -6.259 1.00 38.12 319 ASP A N 1
ATOM 2511 C CA . ASP A 1 319 ? -14.221 -61.545 -7.144 1.00 38.12 319 ASP A CA 1
ATOM 2512 C C . ASP A 1 319 ? -13.018 -62.464 -7.437 1.00 38.12 319 ASP A C 1
ATOM 2514 O O . ASP A 1 319 ? -12.175 -62.162 -8.281 1.00 38.12 319 ASP A O 1
ATOM 2518 N N . ASP A 1 320 ? -12.894 -63.514 -6.617 1.00 37.00 320 ASP A N 1
ATOM 2519 C CA . ASP A 1 320 ? -12.606 -64.918 -6.984 1.00 37.00 320 ASP A CA 1
ATOM 2520 C C . ASP A 1 320 ? -12.657 -65.816 -5.728 1.00 37.00 320 ASP A C 1
ATOM 2522 O O . ASP A 1 320 ? -11.957 -65.519 -4.729 1.00 37.00 320 ASP A O 1
#

Radius of gyration: 27.48 Å; chains: 1; bounding box: 81×106×81 Å

Secondary structure (DSSP, 8-state):
-------------PPPP-------------S--GGG-HHHHHHHHTSTTHHHHHHHHHHHHHHTTTT--HHHHHHHHHHHHH-TTS-HHHHHHHHHHHHHHHHHHHHHHHHHHHHTSTT--SSTTTSSS---HHHHHHT-HHHHHHHHHHHH-THHHHPPPGGGGS--S-TTHHHHHHHHHHH---SSS-TTEEEEE-------EE--SSS--EE--S--HHHHHHHHHHTT--GGGGGGSPP--------S-EEEETTEEEEEEETTBSSS----TT--HHHHHHHHHHHHHHHHHHHHHHHHHHHTTSSSS-------

pLDDT: mean 70.95, std 21.43, range [26.02, 95.44]

Organism: Trapa natans (NCBI:txid22666)

Foldseek 3Di:
DDDDDDDDDDDDDDDDDDDDDDDDDDDDDDDPFLVPQLLLLLLLLLFPCSVVLVVVLQVVLVVVPPPHSLRVLLVVLLVQLAPPPHDPVSNVVSLQSSLVSVLVVLVSSLVSSCCVDPCDPVDCPPDPNSADSVNVCVVCVLSVQSSVCSVPPSCVRSDDDPLVVDPDDPVPVVVVVQVLLQPAPASLSHRQKDKDFDDADFDWDPPDPVDPDTDGDPAFQVRVVVVLVVQQQDPVVPPRRDDDDDDDPDQFAWEHDPRTIITMDGNSCRPDGSGSGPDDPVSSVSSNVSVVVSVVVVVVVVVVVVVVPPPPPDDDDDDD